Protein AF-A0A0E3NVB1-F1 (afdb_monomer_lite)

Secondary structure (DSSP, 8-state):
--S--SEEEEEEEEEEEE-S-SSSSEEEEEEEEETTSTT-EEEEEEEEETTSEEETTTEE--TT--EEEEEEEETTTTEEEEEETTEEEEEEEEPPSS----EEEEEE-STTT-EEEEEEEEEEE-----PEEPEEEEE-SEEETT---SEEEEEEE--TTB-GGG--GGG-EETTTEE----TTSHHHH-HHHHEE-SSSSSPPEEEEEEEHHHHHHHPPPEEEEEEEEEEEEEEE-SS-EEEEEEEEEEEEEEE-----------------------

Sequence (279 aa):
MPETPDQVIFEVDVNVVKPGSSTGWVNSYVSLVDPNVGWGRAYGLVGFGANMLVGPGEVPYNLNQWYHVKVKIDIVDRIYDVWLDGELIGENLPLPADGTYKCVRLSGDNCGHTRVLFDNVLVTEVEDIIPVEAEINFDPDTLNLGSGGKWVTVYIELPDGYDVSGIDASGVFLNGVVPAVSDPQYEFVTNKSEYLKDTDGDGILERMLKFDREEVEAILGAGDEVIITFEGKVGYENEIDSGMAVFEGMDTITVIESSNVRENNGKKGNLWSNTSISG

Foldseek 3Di:
DPDDFQKKKKKKKKAFQDAFDLDDFAQWKKFFWDPVPDNTFGFQIWGCGSVQAIPPLRHHDDHRDIKMWMKMGGPPLQFMWIDINNHTRDGRHGHPPDDDGDDIDTDRDDDGDTDMDMDPTDMDRPPPLPAFEWDKDKPPLEAELQDPDFKIKMWTFTDPQFDQVQWQQQFKDKQNFWGWDCDPVDCLNPPCVNQWDPPVPPPTTIGMTITGSVRVSVPDDADAWDKIKMKTKTWGDDPPDTDIGIHMYIDTGGYHYNPPDDPCPDDDDDDDDDDDDDD

Structure (mmCIF, N/CA/C/O backbone):
data_AF-A0A0E3NVB1-F1
#
_entry.id   AF-A0A0E3NVB1-F1
#
loop_
_atom_site.group_PDB
_atom_site.id
_atom_site.type_symbol
_atom_site.label_atom_id
_atom_site.label_alt_id
_atom_site.label_comp_id
_atom_site.label_asym_id
_atom_site.label_entity_id
_atom_site.label_seq_id
_atom_site.pdbx_PDB_ins_code
_atom_site.Cartn_x
_atom_site.Cartn_y
_atom_site.Cartn_z
_atom_site.occupancy
_atom_site.B_iso_or_equiv
_atom_site.auth_seq_id
_atom_site.auth_comp_id
_atom_site.auth_asym_id
_atom_site.auth_atom_id
_atom_site.pdbx_PDB_model_num
ATOM 1 N N . MET A 1 1 ? 21.909 -8.370 2.249 1.00 47.44 1 MET A N 1
ATOM 2 C CA . MET A 1 1 ? 20.594 -9.026 2.356 1.00 47.44 1 MET A CA 1
ATOM 3 C C . MET A 1 1 ? 20.685 -10.300 1.523 1.00 47.44 1 MET A C 1
ATOM 5 O O . MET A 1 1 ? 21.080 -10.170 0.368 1.00 47.44 1 MET A O 1
ATOM 9 N N . PRO A 1 2 ? 20.533 -11.511 2.084 1.00 54.16 2 PRO A N 1
ATOM 10 C CA . PRO A 1 2 ? 20.760 -12.743 1.324 1.00 54.16 2 PRO A CA 1
ATOM 11 C C . PRO A 1 2 ? 19.565 -13.188 0.462 1.00 54.16 2 PRO A C 1
ATOM 13 O O . PRO A 1 2 ? 19.767 -14.048 -0.393 1.00 54.16 2 PRO A O 1
ATOM 16 N N . GLU A 1 3 ? 18.374 -12.607 0.631 1.00 77.50 3 GLU A N 1
ATOM 17 C CA . GLU A 1 3 ? 17.159 -13.003 -0.097 1.00 77.50 3 GLU A CA 1
ATOM 18 C C . GLU A 1 3 ? 16.601 -11.839 -0.932 1.00 77.50 3 GLU A C 1
ATOM 20 O O . GLU A 1 3 ? 16.799 -10.669 -0.600 1.00 77.50 3 GLU A O 1
ATOM 25 N N . THR A 1 4 ? 16.008 -12.168 -2.084 1.00 84.75 4 THR A N 1
ATOM 26 C CA . THR A 1 4 ? 15.316 -11.203 -2.949 1.00 84.75 4 THR A CA 1
ATOM 27 C C . THR A 1 4 ? 13.993 -10.827 -2.277 1.00 84.75 4 THR A C 1
ATOM 29 O O . THR A 1 4 ? 13.273 -11.763 -1.944 1.00 84.75 4 THR A O 1
ATOM 32 N N . PRO A 1 5 ? 13.649 -9.534 -2.120 1.00 88.38 5 PRO A N 1
ATOM 33 C CA . PRO A 1 5 ? 12.378 -9.146 -1.515 1.00 88.38 5 PRO A CA 1
ATOM 34 C C . PRO A 1 5 ? 11.161 -9.693 -2.265 1.00 88.38 5 PRO A C 1
ATOM 36 O O . PRO A 1 5 ? 11.177 -9.757 -3.505 1.00 88.38 5 PRO A O 1
ATOM 39 N N . ASP A 1 6 ? 10.115 -10.030 -1.509 1.00 89.81 6 ASP A N 1
ATOM 40 C CA . ASP A 1 6 ? 8.863 -10.591 -2.027 1.00 89.81 6 ASP A CA 1
ATOM 41 C C . ASP A 1 6 ? 8.138 -9.595 -2.937 1.00 89.81 6 ASP A C 1
ATOM 43 O O . ASP A 1 6 ? 7.741 -9.929 -4.060 1.00 89.81 6 ASP A O 1
ATOM 47 N N . GLN A 1 7 ? 8.070 -8.337 -2.502 1.00 91.12 7 GLN A N 1
ATOM 48 C CA . GLN A 1 7 ? 7.530 -7.237 -3.283 1.00 91.12 7 GLN A CA 1
ATOM 49 C C . GLN A 1 7 ? 8.515 -6.066 -3.368 1.00 91.12 7 GLN A C 1
ATOM 51 O O . GLN A 1 7 ? 9.196 -5.706 -2.409 1.00 91.12 7 GLN A O 1
ATOM 56 N N . VAL A 1 8 ? 8.582 -5.432 -4.539 1.00 94.12 8 VAL A N 1
ATOM 57 C CA . VAL A 1 8 ? 9.376 -4.212 -4.755 1.00 94.12 8 VAL A CA 1
ATOM 58 C C . VAL A 1 8 ? 8.639 -3.212 -5.623 1.00 94.12 8 VAL A C 1
ATOM 60 O O . VAL A 1 8 ? 7.897 -3.577 -6.537 1.00 94.12 8 VAL A O 1
ATOM 63 N N . ILE A 1 9 ? 8.912 -1.936 -5.380 1.00 95.25 9 ILE A N 1
ATOM 64 C CA . ILE A 1 9 ? 8.596 -0.845 -6.291 1.00 95.25 9 ILE A CA 1
ATOM 65 C C . ILE A 1 9 ? 9.888 -0.434 -6.998 1.00 95.25 9 ILE A C 1
ATOM 67 O O . ILE A 1 9 ? 10.903 -0.143 -6.370 1.00 95.25 9 ILE A O 1
ATOM 71 N N . PHE A 1 10 ? 9.848 -0.423 -8.326 1.00 97.56 10 PHE A N 1
ATOM 72 C CA . PHE A 1 10 ? 10.906 0.097 -9.179 1.00 97.56 10 PHE A CA 1
ATOM 73 C C . PHE A 1 10 ? 10.404 1.343 -9.910 1.00 97.56 10 PHE A C 1
ATOM 75 O O . PHE A 1 10 ? 9.453 1.272 -10.688 1.00 97.56 10 PHE A O 1
ATOM 82 N N . GLU A 1 11 ? 11.066 2.470 -9.674 1.00 97.94 11 GLU A N 1
ATOM 83 C CA . GLU A 1 11 ? 10.758 3.771 -10.261 1.00 97.94 11 GLU A CA 1
ATOM 84 C C . GLU A 1 11 ? 11.947 4.302 -11.068 1.00 97.94 11 GLU A C 1
ATOM 86 O O . GLU A 1 11 ? 13.112 4.119 -10.700 1.00 97.94 11 GLU A O 1
ATOM 91 N N . VAL A 1 12 ? 11.663 4.934 -12.208 1.00 98.56 12 VAL A N 1
ATOM 92 C CA . VAL A 1 12 ? 12.676 5.549 -13.073 1.00 98.56 12 VAL A CA 1
ATOM 93 C C . VAL A 1 12 ? 12.054 6.574 -14.013 1.00 98.56 12 VAL A C 1
ATOM 95 O O . VAL A 1 12 ? 11.030 6.315 -14.647 1.00 98.56 12 VAL A O 1
ATOM 98 N N . ASP A 1 13 ? 12.732 7.704 -14.189 1.00 98.62 13 ASP A N 1
ATOM 99 C CA . ASP A 1 13 ? 12.408 8.651 -15.247 1.00 98.62 13 ASP A CA 1
ATOM 100 C C . ASP A 1 13 ? 13.109 8.250 -16.546 1.00 98.62 13 ASP A C 1
ATOM 102 O O . ASP A 1 13 ? 14.316 7.997 -16.574 1.00 98.62 13 ASP A O 1
ATOM 106 N N . VAL A 1 14 ? 12.361 8.218 -17.649 1.00 98.50 14 VAL A N 1
ATOM 107 C CA . VAL A 1 14 ? 12.853 7.820 -18.973 1.00 98.50 14 VAL A CA 1
ATOM 108 C C . VAL A 1 14 ? 12.582 8.921 -19.990 1.00 98.50 14 VAL A C 1
ATOM 110 O O . VAL A 1 14 ? 11.465 9.420 -20.112 1.00 98.50 14 VAL A O 1
ATOM 113 N N . ASN A 1 15 ? 13.597 9.275 -20.781 1.00 98.00 15 ASN A N 1
ATOM 114 C CA . ASN A 1 15 ? 13.448 10.185 -21.913 1.00 98.00 15 ASN A CA 1
ATOM 115 C C . ASN A 1 15 ? 14.130 9.624 -23.161 1.00 98.00 15 ASN A C 1
ATOM 117 O O . ASN A 1 15 ? 15.359 9.606 -23.289 1.00 98.00 15 ASN A O 1
ATOM 121 N N . VAL A 1 16 ? 13.312 9.195 -24.123 1.00 95.62 16 VAL A N 1
ATOM 122 C CA . VAL A 1 16 ? 13.782 8.783 -25.447 1.00 95.62 16 VAL A CA 1
ATOM 123 C C . VAL A 1 16 ? 14.011 10.030 -26.301 1.00 95.62 16 VAL A C 1
ATOM 125 O O . VAL A 1 16 ? 13.114 10.541 -26.968 1.00 95.62 16 VAL A O 1
ATOM 128 N N . VAL A 1 17 ? 15.250 10.515 -26.316 1.00 94.94 17 VAL A N 1
ATOM 129 C CA . VAL A 1 17 ? 15.642 11.729 -27.051 1.00 94.94 17 VAL A CA 1
ATOM 130 C C . VAL A 1 17 ? 15.697 11.484 -28.556 1.00 94.94 17 VAL A C 1
ATOM 132 O O . VAL A 1 17 ? 15.358 12.356 -29.358 1.00 94.94 17 VAL A O 1
ATOM 135 N N . LYS A 1 18 ? 16.195 10.316 -28.972 1.00 90.19 18 LYS A N 1
ATOM 136 C CA . LYS A 1 18 ? 16.341 9.974 -30.391 1.00 90.19 18 LYS A CA 1
ATOM 137 C C . LYS A 1 18 ? 16.129 8.475 -30.605 1.00 90.19 18 LYS A C 1
ATOM 139 O O . LYS A 1 18 ? 16.893 7.708 -30.021 1.00 90.19 18 LYS A O 1
ATOM 144 N N . PRO A 1 19 ? 15.202 8.056 -31.484 1.00 87.75 19 PRO A N 1
ATOM 145 C CA . PRO A 1 19 ? 15.051 6.656 -31.853 1.00 87.75 19 PRO A CA 1
ATOM 146 C C . PRO A 1 19 ? 16.219 6.204 -32.741 1.00 87.75 19 PRO A C 1
ATOM 148 O O . PRO A 1 19 ? 16.760 6.986 -33.532 1.00 87.75 19 PRO A O 1
ATOM 151 N N . GLY A 1 20 ? 16.622 4.941 -32.612 1.00 76.12 20 GLY A N 1
ATOM 152 C CA . GLY A 1 20 ? 17.710 4.360 -33.404 1.00 76.12 20 GLY A CA 1
ATOM 153 C C . GLY A 1 20 ? 17.297 3.958 -34.820 1.00 76.12 20 GLY A C 1
ATOM 154 O O . GLY A 1 20 ? 18.096 4.099 -35.744 1.00 76.12 20 GLY A O 1
ATOM 155 N N . SER A 1 21 ? 16.059 3.483 -34.993 1.00 73.31 21 SER A N 1
ATOM 156 C CA . SER A 1 21 ? 15.470 3.042 -36.264 1.00 73.31 21 SER A CA 1
ATOM 157 C C . SER A 1 21 ? 13.937 3.086 -36.192 1.00 73.31 21 SER A C 1
ATOM 159 O O . SER A 1 21 ? 13.371 2.976 -35.108 1.00 73.31 21 SER A O 1
ATOM 161 N N . SER A 1 22 ? 13.262 3.207 -37.342 1.00 67.38 22 SER A N 1
ATOM 162 C CA . SER A 1 22 ? 11.799 3.071 -37.464 1.00 67.38 22 SER A CA 1
ATOM 163 C C . SER A 1 22 ? 11.329 1.611 -37.536 1.00 67.38 22 SER A C 1
ATOM 165 O O . SER A 1 22 ? 10.139 1.348 -37.674 1.00 67.38 22 SER A O 1
ATOM 167 N N . THR A 1 23 ? 12.260 0.656 -37.514 1.00 65.94 23 THR A N 1
ATOM 168 C CA . THR A 1 23 ? 11.989 -0.784 -37.511 1.00 65.94 23 THR A CA 1
ATOM 169 C C . THR A 1 23 ? 12.658 -1.402 -36.289 1.00 65.94 23 THR A C 1
ATOM 171 O O . THR A 1 23 ? 13.859 -1.207 -36.108 1.00 65.94 23 THR A O 1
ATOM 174 N N . GLY A 1 24 ? 11.928 -2.144 -35.460 1.00 68.62 24 GLY A N 1
ATOM 175 C CA . GLY A 1 24 ? 12.481 -2.835 -34.291 1.00 68.62 24 GLY A CA 1
ATOM 176 C C . GLY A 1 24 ? 11.458 -2.996 -33.173 1.00 68.62 24 GLY A C 1
ATOM 177 O O . GLY A 1 24 ? 10.294 -2.653 -33.352 1.00 68.62 24 GLY A O 1
ATOM 178 N N . TRP A 1 25 ? 11.897 -3.551 -32.043 1.00 79.31 25 TRP A N 1
ATOM 179 C CA . TRP A 1 25 ? 11.015 -3.873 -30.921 1.00 79.31 25 TRP A CA 1
ATOM 180 C C . TRP A 1 25 ? 10.789 -2.657 -30.014 1.00 79.31 25 TRP A C 1
ATOM 182 O O . TRP A 1 25 ? 9.680 -2.134 -29.946 1.00 79.31 25 TRP A O 1
ATOM 192 N N . VAL A 1 26 ? 11.851 -2.128 -29.405 1.00 85.12 26 VAL A N 1
ATOM 193 C CA . VAL A 1 26 ? 11.780 -0.975 -28.497 1.00 85.12 26 VAL A CA 1
ATOM 194 C C . VAL A 1 26 ? 12.925 0.003 -28.753 1.00 85.12 26 VAL A C 1
ATOM 196 O O . VAL A 1 26 ? 14.015 -0.396 -29.148 1.00 85.12 26 VAL A O 1
ATOM 199 N N . ASN A 1 27 ? 12.674 1.295 -28.552 1.00 89.94 27 ASN A N 1
ATOM 200 C CA . ASN A 1 27 ? 13.707 2.326 -28.456 1.00 89.94 27 ASN A CA 1
ATOM 201 C C . ASN A 1 27 ? 14.383 2.291 -27.076 1.00 89.94 27 ASN A C 1
ATOM 203 O O . ASN A 1 27 ? 15.578 2.543 -26.947 1.00 89.94 27 ASN A O 1
ATOM 207 N N . SER A 1 28 ? 13.630 1.971 -26.027 1.00 93.38 28 SER A N 1
ATOM 208 C CA . SER A 1 28 ? 14.166 1.803 -24.681 1.00 93.38 28 SER A CA 1
ATOM 209 C C . SER A 1 28 ? 13.331 0.815 -23.890 1.00 93.38 28 SER A C 1
ATOM 211 O O . SER A 1 28 ? 12.152 0.642 -24.179 1.00 93.38 28 SER A O 1
ATOM 213 N N . TYR A 1 29 ? 13.925 0.192 -22.882 1.00 94.25 29 TYR A N 1
ATOM 214 C CA . TYR A 1 29 ? 13.172 -0.504 -21.856 1.00 94.25 29 TYR A CA 1
ATOM 215 C C . TYR A 1 29 ? 13.907 -0.483 -20.525 1.00 94.25 29 TYR A C 1
ATOM 217 O O . TYR A 1 29 ? 15.139 -0.373 -20.460 1.00 94.25 29 TYR A O 1
ATOM 225 N N . VAL A 1 30 ? 13.108 -0.617 -19.476 1.00 97.88 30 VAL A N 1
ATOM 226 C CA . VAL A 1 30 ? 13.541 -0.721 -18.089 1.00 97.88 30 VAL A CA 1
ATOM 227 C C . VAL A 1 30 ? 1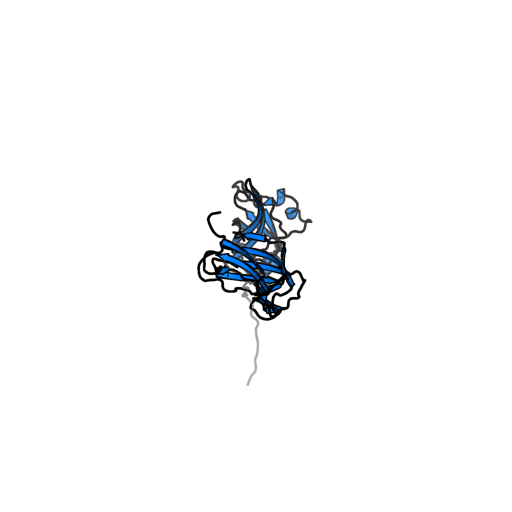2.913 -1.964 -17.473 1.00 97.88 30 VAL A C 1
ATOM 229 O O . VAL A 1 30 ? 11.804 -2.353 -17.841 1.00 97.88 30 VAL A O 1
ATOM 232 N N . SER A 1 31 ? 13.646 -2.640 -16.594 1.00 97.62 31 SER A N 1
ATOM 233 C CA . SER A 1 31 ? 13.149 -3.824 -15.886 1.00 97.62 31 SER A CA 1
ATOM 234 C C . SER A 1 31 ? 14.057 -4.177 -14.715 1.00 97.62 31 SER A C 1
ATOM 236 O O . SER A 1 31 ? 15.251 -3.864 -14.743 1.00 97.62 31 SER A O 1
ATOM 238 N N . LEU A 1 32 ? 13.558 -4.977 -13.776 1.00 97.69 32 LEU A N 1
ATOM 239 C CA . LEU A 1 32 ? 14.441 -5.820 -12.971 1.00 97.69 32 LEU A CA 1
ATOM 240 C C . LEU A 1 32 ? 14.827 -7.063 -13.782 1.00 97.69 32 LEU A C 1
ATOM 242 O O . LEU A 1 32 ? 14.072 -7.518 -14.642 1.00 97.69 32 LEU A O 1
ATOM 246 N N . VAL A 1 33 ? 16.036 -7.590 -13.594 1.00 96.94 33 VAL A N 1
ATOM 247 C CA . VAL A 1 33 ? 16.562 -8.663 -14.450 1.00 96.94 33 VAL A CA 1
ATOM 248 C C . VAL A 1 33 ? 17.388 -9.679 -13.668 1.00 96.94 33 VAL A C 1
ATOM 250 O O . VAL A 1 33 ? 18.130 -9.321 -12.753 1.00 96.94 33 VAL A O 1
ATOM 253 N N . ASP A 1 34 ? 17.296 -10.954 -14.054 1.00 96.81 34 ASP A N 1
ATOM 254 C CA . ASP A 1 34 ? 18.344 -11.942 -13.783 1.00 96.81 34 ASP A CA 1
ATOM 255 C C . ASP A 1 34 ? 19.315 -11.988 -14.974 1.00 96.81 34 ASP A C 1
ATOM 257 O O . ASP A 1 34 ? 18.972 -12.560 -16.017 1.00 96.81 34 ASP A O 1
ATOM 261 N N . PRO A 1 35 ? 20.526 -11.413 -14.858 1.00 95.25 35 PRO A N 1
ATOM 262 C CA . PRO A 1 35 ? 21.492 -11.396 -15.950 1.00 95.25 35 PRO A CA 1
ATOM 263 C C . PRO A 1 35 ? 22.104 -12.778 -16.224 1.00 95.25 35 PRO A C 1
ATOM 265 O O . PRO A 1 35 ? 22.730 -12.963 -17.264 1.00 95.25 35 PRO A O 1
ATOM 268 N N . ASN A 1 36 ? 21.924 -13.756 -15.329 1.00 95.19 36 ASN A N 1
ATOM 269 C CA . ASN A 1 36 ? 22.517 -15.087 -15.465 1.00 95.19 36 ASN A CA 1
ATOM 270 C C . ASN A 1 36 ? 21.663 -16.037 -16.323 1.00 95.19 36 ASN A C 1
ATOM 272 O O . ASN A 1 36 ? 22.087 -17.161 -16.590 1.00 95.19 36 ASN A O 1
ATOM 276 N N . VAL A 1 37 ? 20.467 -15.614 -16.749 1.00 94.56 37 VAL A N 1
ATOM 277 C CA . VAL A 1 37 ? 19.547 -16.428 -17.553 1.00 94.56 37 VAL A CA 1
ATOM 278 C C . VAL A 1 37 ? 19.409 -15.837 -18.957 1.00 94.56 37 VAL A C 1
ATOM 280 O O . VAL A 1 37 ? 18.765 -14.807 -19.159 1.00 94.56 37 VAL A O 1
ATOM 283 N N . GLY A 1 38 ? 19.986 -16.515 -19.954 1.00 90.50 38 GLY A N 1
ATOM 284 C CA . GLY A 1 38 ? 19.903 -16.109 -21.362 1.00 90.50 38 GLY A CA 1
ATOM 285 C C . GLY A 1 38 ? 20.473 -14.707 -21.614 1.00 90.50 38 GLY A C 1
ATOM 286 O O . GLY A 1 38 ? 21.584 -14.404 -21.197 1.00 90.50 38 GLY A O 1
ATOM 287 N N . TRP A 1 39 ? 19.706 -13.850 -22.293 1.00 86.50 39 TRP A N 1
ATOM 288 C CA . TRP A 1 39 ? 20.048 -12.439 -22.561 1.00 86.50 39 TRP A CA 1
ATOM 289 C C . TRP A 1 39 ? 19.608 -11.477 -21.436 1.00 86.50 39 TRP A C 1
ATOM 291 O O . TRP A 1 39 ? 19.447 -10.270 -21.651 1.00 86.50 39 TRP A O 1
ATOM 301 N N . GLY A 1 40 ? 19.388 -12.026 -20.241 1.00 91.38 40 GLY A N 1
ATOM 302 C CA . GLY A 1 40 ? 18.765 -11.357 -19.109 1.00 91.38 40 GLY A CA 1
ATOM 303 C C . GLY A 1 40 ? 17.264 -11.636 -19.069 1.00 91.38 40 GLY A C 1
ATOM 304 O O . GLY A 1 40 ? 16.515 -11.096 -19.885 1.00 91.38 40 GLY A O 1
ATOM 305 N N . ARG A 1 41 ? 16.818 -12.466 -18.119 1.00 96.00 41 ARG A N 1
ATOM 306 C CA . ARG A 1 41 ? 15.389 -12.719 -17.883 1.00 96.00 41 ARG A CA 1
ATOM 307 C C . ARG A 1 41 ? 14.794 -11.525 -17.142 1.00 96.00 41 ARG A C 1
ATOM 309 O O . ARG A 1 41 ? 15.216 -11.242 -16.026 1.00 96.00 41 ARG A O 1
ATOM 316 N N . ALA A 1 42 ? 13.851 -10.833 -17.773 1.00 96.12 42 ALA A N 1
ATOM 317 C CA . ALA A 1 42 ? 13.230 -9.632 -17.226 1.00 96.12 42 ALA A CA 1
ATOM 318 C C . ALA A 1 42 ? 12.041 -9.951 -16.306 1.00 96.12 42 ALA A C 1
ATOM 320 O O . ALA A 1 42 ? 11.301 -10.905 -16.545 1.00 96.12 42 ALA A O 1
ATOM 321 N N . TYR A 1 43 ? 11.856 -9.097 -15.305 1.00 97.56 43 TYR A N 1
ATOM 322 C CA . TYR A 1 43 ? 10.722 -9.041 -14.392 1.00 97.56 43 TYR A CA 1
ATOM 323 C C . TYR A 1 43 ? 10.214 -7.596 -14.399 1.00 97.56 43 TYR A C 1
ATOM 325 O O . TYR A 1 43 ? 11.007 -6.665 -14.232 1.00 97.56 43 TYR A O 1
ATOM 333 N N . GLY A 1 44 ? 8.922 -7.406 -14.670 1.00 97.12 44 GLY A N 1
ATOM 334 C CA . GLY A 1 44 ? 8.313 -6.077 -14.740 1.00 97.12 44 GLY A CA 1
ATOM 335 C C . GLY A 1 44 ? 8.858 -5.193 -15.868 1.00 97.12 44 GLY A C 1
ATOM 336 O O . GLY A 1 44 ? 9.249 -4.054 -15.629 1.00 97.12 44 GLY A O 1
ATOM 337 N N . LEU A 1 45 ? 8.965 -5.725 -17.092 1.00 96.62 45 LEU A N 1
ATOM 338 C CA . LEU A 1 45 ? 9.495 -4.962 -18.226 1.00 96.62 45 LEU A CA 1
ATOM 339 C C . LEU A 1 45 ? 8.515 -3.873 -18.672 1.00 96.62 45 LEU A C 1
ATOM 341 O O . LEU A 1 45 ? 7.360 -4.162 -18.984 1.00 96.62 45 LEU A O 1
ATOM 345 N N . VAL A 1 46 ? 9.030 -2.652 -18.806 1.00 98.19 46 VAL A N 1
ATOM 346 C CA . VAL A 1 46 ? 8.340 -1.518 -19.435 1.00 98.19 46 VAL A CA 1
ATOM 347 C C . VAL A 1 46 ? 9.143 -1.077 -20.647 1.00 98.19 46 VAL A C 1
ATOM 349 O O . VAL A 1 46 ? 10.339 -0.801 -20.543 1.00 98.19 46 VAL A O 1
ATOM 352 N N . GLY A 1 47 ? 8.498 -1.050 -21.813 1.00 95.94 47 GLY A N 1
ATOM 353 C CA . GLY A 1 47 ? 9.156 -0.809 -23.094 1.00 95.94 47 GLY A CA 1
ATOM 354 C C . GLY A 1 47 ? 8.608 0.420 -23.802 1.00 95.94 47 GLY A C 1
ATOM 355 O O . GLY A 1 47 ? 7.426 0.475 -24.109 1.00 95.94 47 GLY A O 1
ATOM 356 N N . PHE A 1 48 ? 9.480 1.363 -24.146 1.00 95.56 48 PHE A N 1
ATOM 357 C CA . PHE A 1 48 ? 9.192 2.463 -25.065 1.00 95.56 48 PHE A CA 1
ATOM 358 C C . PHE A 1 48 ? 9.397 1.956 -26.491 1.00 95.56 48 PHE A C 1
ATOM 360 O O . PHE A 1 48 ? 10.520 1.928 -27.003 1.00 95.56 48 PHE A O 1
ATOM 367 N N . GLY A 1 49 ? 8.316 1.490 -27.108 1.00 92.56 49 GLY A N 1
ATOM 368 C CA . GLY A 1 49 ? 8.287 0.800 -28.390 1.00 92.56 49 GLY A CA 1
ATOM 369 C C . GLY A 1 49 ? 8.773 1.636 -29.573 1.00 92.56 49 GLY A C 1
ATOM 370 O O . GLY A 1 49 ? 8.636 2.859 -29.615 1.00 92.56 49 GLY A O 1
ATOM 371 N N . ALA A 1 50 ? 9.311 0.969 -30.599 1.00 90.19 50 ALA A N 1
ATOM 372 C CA . ALA A 1 50 ? 9.644 1.631 -31.868 1.00 90.19 50 ALA A CA 1
ATOM 373 C C . ALA A 1 50 ? 8.397 2.166 -32.606 1.00 90.19 50 ALA A C 1
ATOM 375 O O . ALA A 1 50 ? 8.502 3.050 -33.455 1.00 90.19 50 ALA A O 1
ATOM 376 N N . ASN A 1 51 ? 7.222 1.644 -32.251 1.00 90.75 51 ASN A N 1
ATOM 377 C CA . ASN A 1 51 ? 5.897 2.086 -32.683 1.00 90.75 51 ASN A CA 1
ATOM 378 C C . ASN A 1 51 ? 5.404 3.364 -31.975 1.00 90.75 51 ASN A C 1
ATOM 380 O O . ASN A 1 51 ? 4.280 3.780 -32.238 1.00 90.75 51 ASN A O 1
ATOM 384 N N . MET A 1 52 ? 6.223 3.987 -31.118 1.00 93.19 52 MET A N 1
ATOM 385 C CA . MET A 1 52 ? 5.863 5.159 -30.309 1.00 93.19 52 MET A CA 1
ATOM 386 C C . MET A 1 52 ? 4.794 4.885 -29.240 1.00 93.19 52 MET A C 1
ATOM 388 O O . MET A 1 52 ? 4.111 5.811 -28.805 1.00 93.19 52 MET A O 1
ATOM 392 N N . LEU A 1 53 ? 4.669 3.631 -28.798 1.00 95.25 53 LEU A N 1
ATOM 393 C CA . LEU A 1 53 ? 3.788 3.221 -27.706 1.00 95.25 53 LEU A CA 1
ATOM 394 C C . LEU A 1 53 ? 4.612 2.671 -26.535 1.00 95.25 53 LEU A C 1
ATOM 396 O O . LEU A 1 53 ? 5.628 2.007 -26.740 1.00 95.25 53 LEU A O 1
ATOM 400 N N . VAL A 1 54 ? 4.188 2.955 -25.309 1.00 97.44 54 VAL A N 1
ATOM 401 C CA . VAL A 1 54 ? 4.747 2.392 -24.080 1.00 97.44 54 VAL A CA 1
ATOM 402 C C . VAL A 1 54 ? 3.967 1.131 -23.741 1.00 97.44 54 VAL A C 1
ATOM 404 O O . VAL A 1 54 ? 2.790 1.193 -23.392 1.00 97.44 54 VAL A O 1
ATOM 407 N N . GLY A 1 55 ? 4.622 -0.019 -23.863 1.00 95.00 55 GLY A N 1
ATOM 408 C CA . GLY A 1 55 ? 4.106 -1.297 -23.387 1.00 95.00 55 GLY A CA 1
ATOM 409 C C . GLY A 1 55 ? 4.368 -1.455 -21.887 1.00 95.00 55 GLY A C 1
ATOM 410 O O . GLY A 1 55 ? 5.399 -0.971 -21.405 1.00 95.00 55 GLY A O 1
ATOM 411 N N . PRO A 1 56 ? 3.486 -2.141 -21.142 1.00 93.56 56 PRO A N 1
ATOM 412 C CA . PRO A 1 56 ? 2.421 -3.036 -21.623 1.00 93.56 56 PRO A CA 1
ATOM 413 C C . PRO A 1 56 ? 1.076 -2.368 -21.978 1.00 93.56 56 PRO A C 1
ATOM 415 O O . PRO A 1 56 ? 0.253 -3.010 -22.619 1.00 93.56 56 PRO A O 1
ATOM 418 N N . GLY A 1 57 ? 0.849 -1.101 -21.617 1.00 91.94 57 GLY A N 1
ATOM 419 C CA . GLY A 1 57 ? -0.446 -0.427 -21.821 1.00 91.94 57 GLY A CA 1
ATOM 420 C C . GLY A 1 57 ? -0.710 0.134 -23.220 1.00 91.94 57 GLY A C 1
ATOM 421 O O . GLY A 1 57 ? -1.781 0.683 -23.464 1.00 91.94 57 GLY A O 1
ATOM 422 N N . GLU A 1 58 ? 0.262 0.033 -24.130 1.00 96.12 58 GLU A N 1
ATOM 423 C CA . GLU A 1 58 ? 0.218 0.612 -25.480 1.00 96.12 58 GLU A CA 1
ATOM 424 C C . GLU A 1 58 ? -0.108 2.123 -25.472 1.00 96.12 58 GLU A C 1
ATOM 426 O O . GLU A 1 58 ? -0.839 2.638 -26.321 1.00 96.12 58 GLU A O 1
ATOM 431 N N . VAL A 1 59 ? 0.449 2.855 -24.499 1.00 97.75 59 VAL A N 1
ATOM 432 C CA . VAL A 1 59 ? 0.201 4.295 -24.315 1.00 97.75 59 VAL A CA 1
ATOM 433 C C . VAL A 1 59 ? 1.101 5.118 -25.241 1.00 97.75 59 VAL A C 1
ATOM 435 O O . VAL A 1 59 ? 2.318 4.944 -25.201 1.00 97.75 59 VAL A O 1
ATOM 438 N N . PRO A 1 60 ? 0.571 6.036 -26.071 1.00 97.75 60 PRO A N 1
ATOM 439 C CA . PRO A 1 60 ? 1.404 6.865 -26.936 1.00 97.75 60 PRO A CA 1
ATOM 440 C C . PRO A 1 60 ? 2.409 7.716 -26.160 1.00 97.75 60 PRO A C 1
ATOM 442 O O . PRO A 1 60 ? 2.056 8.341 -25.161 1.00 97.75 60 PRO A O 1
ATOM 445 N N . TYR A 1 61 ? 3.639 7.813 -26.667 1.00 96.69 61 TYR A N 1
ATOM 446 C CA . TYR A 1 61 ? 4.659 8.694 -26.101 1.00 96.69 61 TYR A CA 1
ATOM 447 C C . TYR A 1 61 ? 5.337 9.571 -27.157 1.00 96.69 61 TYR A C 1
ATOM 449 O O . TYR A 1 61 ? 5.355 9.265 -28.351 1.00 96.69 61 TYR A O 1
ATOM 457 N N . ASN A 1 62 ? 5.927 10.676 -26.707 1.00 97.38 62 ASN A N 1
ATOM 458 C CA . ASN A 1 62 ? 6.653 11.625 -27.536 1.00 97.38 62 ASN A CA 1
ATOM 459 C C . ASN A 1 62 ? 8.160 11.515 -27.301 1.00 97.38 62 ASN A C 1
ATOM 461 O O . ASN A 1 62 ? 8.634 11.258 -26.196 1.00 97.38 62 ASN A O 1
ATOM 465 N N . LEU A 1 63 ? 8.935 11.768 -28.353 1.00 95.19 63 LEU A N 1
ATOM 466 C CA . LEU A 1 63 ? 10.382 11.911 -28.222 1.00 95.19 63 LEU A CA 1
ATOM 467 C C . LEU A 1 63 ? 10.729 13.183 -27.447 1.00 95.19 63 LEU A C 1
ATOM 469 O O . LEU A 1 63 ? 10.036 14.193 -27.564 1.00 95.19 63 LEU A O 1
ATOM 473 N N . ASN A 1 64 ? 11.862 13.156 -26.746 1.00 96.19 64 ASN A N 1
ATOM 474 C CA . ASN A 1 64 ? 12.371 14.295 -25.981 1.00 96.19 64 ASN A CA 1
ATOM 475 C C . ASN A 1 64 ? 11.390 14.793 -24.895 1.00 96.19 64 ASN A C 1
ATOM 477 O O . ASN A 1 64 ? 11.377 15.978 -24.559 1.00 96.19 64 ASN A O 1
ATOM 481 N N . GLN A 1 65 ? 10.582 13.882 -24.354 1.00 98.06 65 GLN A N 1
ATOM 482 C CA . GLN A 1 65 ? 9.702 14.086 -23.208 1.00 98.06 65 GLN A CA 1
ATOM 483 C C . GLN A 1 65 ? 10.128 13.120 -22.097 1.00 98.06 65 GLN A C 1
ATOM 485 O O . GLN A 1 65 ? 10.492 11.976 -22.376 1.00 98.06 65 GLN A O 1
ATOM 490 N N . TRP A 1 66 ? 10.132 13.609 -20.858 1.00 98.56 66 TRP A N 1
ATOM 491 C CA . TRP A 1 66 ? 10.334 12.779 -19.675 1.00 98.56 66 TRP A CA 1
ATOM 492 C C . TRP A 1 66 ? 9.029 12.093 -19.295 1.00 98.56 66 TRP A C 1
ATOM 494 O O . TRP A 1 66 ? 7.978 12.732 -19.325 1.00 98.56 66 TRP A O 1
ATOM 504 N N . TYR A 1 67 ? 9.145 10.821 -18.943 1.00 98.62 67 TYR A N 1
ATOM 505 C CA . TYR A 1 67 ? 8.074 9.990 -18.420 1.00 98.62 67 TYR A CA 1
ATOM 506 C C . TYR A 1 67 ? 8.537 9.351 -17.124 1.00 98.62 67 TYR A C 1
ATOM 508 O O . TYR A 1 67 ? 9.639 8.799 -17.090 1.00 98.62 67 TYR A O 1
ATOM 516 N N . HIS A 1 68 ? 7.694 9.388 -16.103 1.00 98.44 68 HIS A N 1
ATOM 517 C CA . HIS A 1 68 ? 7.923 8.680 -14.856 1.00 98.44 68 HIS A CA 1
ATOM 518 C C . HIS A 1 68 ? 7.319 7.279 -14.950 1.00 98.44 68 HIS A C 1
ATOM 520 O O . HIS A 1 68 ? 6.106 7.124 -15.103 1.00 98.44 68 HIS A O 1
ATOM 526 N N . VAL A 1 69 ? 8.162 6.252 -14.886 1.00 98.69 69 VAL A N 1
ATOM 527 C CA . VAL A 1 69 ? 7.737 4.851 -14.881 1.00 98.69 69 VAL A CA 1
ATOM 528 C C . VAL A 1 69 ? 7.792 4.333 -13.456 1.00 98.69 69 VAL A C 1
ATOM 530 O O . VAL A 1 69 ? 8.841 4.415 -12.823 1.00 98.69 69 VAL A O 1
ATOM 533 N N . LYS A 1 70 ? 6.696 3.727 -13.000 1.00 97.75 70 LYS A N 1
ATOM 534 C CA . LYS A 1 70 ? 6.631 2.979 -11.744 1.00 97.75 70 LYS A CA 1
ATOM 535 C C . LYS A 1 70 ? 6.172 1.556 -12.019 1.00 97.75 70 LYS A C 1
ATOM 537 O O . LYS A 1 70 ? 5.204 1.345 -12.745 1.00 97.75 70 LYS A O 1
ATOM 542 N N . VAL A 1 71 ? 6.846 0.584 -11.416 1.00 98.25 71 VAL A N 1
ATOM 543 C CA . VAL A 1 71 ? 6.525 -0.839 -11.526 1.00 98.25 71 VAL A CA 1
ATOM 544 C C . VAL A 1 71 ? 6.434 -1.434 -10.129 1.00 98.25 71 VAL A C 1
ATOM 546 O O . VAL A 1 71 ? 7.414 -1.377 -9.392 1.00 98.25 71 VAL A O 1
ATOM 549 N N . LYS A 1 72 ? 5.289 -2.018 -9.766 1.00 96.12 72 LYS A N 1
ATOM 550 C CA . LYS A 1 72 ? 5.158 -2.834 -8.549 1.00 96.12 72 LYS A CA 1
ATOM 551 C C . LYS A 1 72 ? 5.299 -4.293 -8.955 1.00 96.12 72 LYS A C 1
ATOM 553 O O . LYS A 1 72 ? 4.540 -4.754 -9.796 1.00 96.12 72 LYS A O 1
ATOM 558 N N . ILE A 1 73 ? 6.278 -4.997 -8.405 1.00 96.94 73 ILE A N 1
ATOM 559 C CA . ILE A 1 73 ? 6.577 -6.396 -8.722 1.00 96.94 73 ILE A CA 1
ATOM 560 C C . ILE A 1 73 ? 6.266 -7.225 -7.485 1.00 96.94 73 ILE A C 1
ATOM 562 O O . ILE A 1 73 ? 6.801 -6.924 -6.424 1.00 96.94 73 ILE A O 1
ATOM 566 N N . ASP A 1 74 ? 5.467 -8.275 -7.655 1.00 94.56 74 ASP A N 1
ATOM 567 C CA . ASP A 1 74 ? 5.227 -9.313 -6.657 1.00 94.56 74 ASP A CA 1
ATOM 568 C C . ASP A 1 74 ? 5.791 -10.646 -7.168 1.00 94.56 74 ASP A C 1
ATOM 570 O O . ASP A 1 74 ? 5.290 -11.246 -8.127 1.00 94.56 74 ASP A O 1
ATOM 574 N N . ILE A 1 75 ? 6.892 -11.098 -6.564 1.00 93.44 75 ILE A N 1
ATOM 575 C CA . ILE A 1 75 ? 7.572 -12.329 -6.980 1.00 93.44 75 ILE A CA 1
ATOM 576 C C . ILE A 1 75 ? 6.895 -13.590 -6.428 1.00 93.44 75 ILE A C 1
ATOM 578 O O . ILE A 1 75 ? 7.128 -14.677 -6.970 1.00 93.44 75 ILE A O 1
ATOM 582 N N . VAL A 1 76 ? 6.072 -13.450 -5.385 1.00 91.12 76 VAL A N 1
ATOM 583 C CA . VAL A 1 76 ? 5.338 -14.537 -4.733 1.00 91.12 76 VAL A CA 1
ATOM 584 C C . VAL A 1 76 ? 4.124 -14.893 -5.583 1.00 91.12 76 VAL A C 1
ATOM 586 O O . VAL A 1 76 ? 4.027 -16.026 -6.062 1.00 91.12 76 VAL A O 1
ATOM 589 N N . ASP A 1 77 ? 3.288 -13.901 -5.884 1.00 93.25 77 ASP A N 1
ATOM 590 C CA . ASP A 1 77 ? 2.087 -14.046 -6.715 1.00 93.25 77 ASP A CA 1
ATOM 591 C C . ASP A 1 77 ? 2.395 -14.061 -8.217 1.00 93.25 77 ASP A C 1
ATOM 593 O O . ASP A 1 77 ? 1.540 -14.391 -9.042 1.00 93.25 77 ASP A O 1
ATOM 597 N N . ARG A 1 78 ? 3.648 -13.772 -8.594 1.00 96.25 78 ARG A N 1
ATOM 598 C CA . ARG A 1 78 ? 4.140 -13.788 -9.983 1.00 96.25 78 ARG A CA 1
ATOM 599 C C . ARG A 1 78 ? 3.400 -12.804 -10.882 1.00 96.25 78 ARG A C 1
ATOM 601 O O . ARG A 1 78 ? 3.164 -13.088 -12.061 1.00 96.25 78 ARG A O 1
ATOM 608 N N . ILE A 1 79 ? 3.127 -11.623 -10.347 1.00 96.94 79 ILE A N 1
ATOM 609 C CA . ILE A 1 79 ? 2.442 -10.541 -11.047 1.00 96.94 79 ILE A CA 1
ATOM 610 C C . ILE A 1 79 ? 3.188 -9.216 -10.918 1.00 96.94 79 ILE A C 1
ATOM 612 O O . ILE A 1 79 ? 4.055 -9.039 -10.063 1.00 96.94 79 ILE A O 1
ATOM 616 N N . TYR A 1 80 ? 2.875 -8.276 -11.801 1.00 98.19 80 TYR A N 1
ATOM 617 C CA . TYR A 1 80 ? 3.333 -6.904 -11.672 1.00 98.19 80 TYR A CA 1
ATOM 618 C C . TYR A 1 80 ? 2.329 -5.907 -12.244 1.00 98.19 80 TYR A C 1
ATOM 620 O O . TYR A 1 80 ? 1.597 -6.207 -13.190 1.00 98.19 80 TYR A O 1
ATOM 628 N N . ASP A 1 81 ? 2.384 -4.696 -11.710 1.00 98.12 81 ASP A N 1
ATOM 629 C CA . ASP A 1 81 ? 1.600 -3.548 -12.147 1.00 98.12 81 ASP A CA 1
ATOM 630 C C . ASP A 1 81 ? 2.530 -2.463 -12.687 1.00 98.12 81 ASP A C 1
ATOM 632 O O . ASP A 1 81 ? 3.688 -2.349 -12.268 1.00 98.12 81 ASP A O 1
ATOM 636 N N . VAL A 1 82 ? 2.033 -1.651 -13.619 1.00 98.50 82 VAL A N 1
ATOM 637 C CA . VAL A 1 82 ? 2.795 -0.568 -14.247 1.00 98.50 82 VAL A CA 1
ATOM 638 C C . VAL A 1 82 ? 1.984 0.714 -14.261 1.00 98.50 82 VAL A C 1
ATOM 640 O O . VAL A 1 82 ? 0.866 0.741 -14.777 1.00 98.50 82 VAL A O 1
ATOM 643 N N . TRP A 1 83 ? 2.606 1.798 -13.806 1.00 98.44 83 TRP A N 1
ATOM 644 C CA . TRP A 1 83 ? 2.111 3.159 -13.961 1.00 98.44 83 TRP A CA 1
ATOM 645 C C . TRP A 1 83 ? 3.049 3.980 -14.845 1.00 98.44 83 TRP A C 1
ATOM 647 O O . TRP A 1 83 ? 4.273 3.821 -14.798 1.00 98.44 83 TRP A O 1
ATOM 657 N N . LEU A 1 84 ? 2.460 4.884 -15.625 1.00 98.00 84 LEU A N 1
ATOM 658 C CA . LEU A 1 84 ? 3.158 5.886 -16.424 1.00 98.00 84 LEU A CA 1
ATOM 659 C C . LEU A 1 84 ? 2.615 7.265 -16.049 1.00 98.00 84 LEU A C 1
ATOM 661 O O . LEU A 1 84 ? 1.418 7.506 -16.171 1.00 98.00 84 LEU A O 1
ATOM 665 N N . ASP A 1 85 ? 3.482 8.153 -15.566 1.00 95.38 85 ASP A N 1
ATOM 666 C CA . ASP A 1 85 ? 3.112 9.488 -15.071 1.00 95.38 85 ASP A CA 1
ATOM 667 C C . ASP A 1 85 ? 1.986 9.459 -14.010 1.00 95.38 85 ASP A C 1
ATOM 669 O O . ASP A 1 85 ? 1.165 10.369 -13.919 1.00 95.38 85 ASP A O 1
ATOM 673 N N . GLY A 1 86 ? 1.952 8.399 -13.193 1.00 87.62 86 GLY A N 1
ATOM 674 C CA . GLY A 1 86 ? 0.960 8.189 -12.130 1.00 87.62 86 GLY A CA 1
ATOM 675 C C . GLY A 1 86 ? -0.329 7.483 -12.567 1.00 87.62 86 GLY A C 1
ATOM 676 O O . GLY A 1 86 ? -1.085 7.037 -11.709 1.00 87.62 86 GLY A O 1
ATOM 677 N N . GLU A 1 87 ? -0.559 7.309 -13.869 1.00 91.62 87 GLU A N 1
ATOM 678 C CA . GLU A 1 87 ? -1.722 6.594 -14.405 1.00 91.62 87 GLU A CA 1
ATOM 679 C C . GLU A 1 87 ? -1.419 5.097 -14.546 1.00 91.62 87 GLU A C 1
ATOM 681 O O . GLU A 1 87 ? -0.368 4.726 -15.068 1.00 91.62 87 GLU A O 1
ATOM 686 N N . LEU A 1 88 ? -2.329 4.225 -14.097 1.00 93.38 88 LEU A N 1
ATOM 687 C CA . LEU A 1 88 ? -2.179 2.768 -14.218 1.00 93.38 88 LEU A CA 1
ATOM 688 C C . LEU A 1 88 ? -2.351 2.349 -15.685 1.00 93.38 88 LEU A C 1
ATOM 690 O O . LEU A 1 88 ? -3.402 2.578 -16.283 1.00 93.38 88 LEU A O 1
ATOM 694 N N . ILE A 1 89 ? -1.332 1.711 -16.262 1.00 97.56 89 ILE A N 1
ATOM 695 C CA . ILE A 1 89 ? -1.323 1.282 -17.671 1.00 97.56 89 ILE A CA 1
ATOM 696 C C . ILE A 1 89 ? -1.292 -0.241 -17.840 1.00 97.56 89 ILE A C 1
ATOM 698 O O . ILE A 1 89 ? -1.429 -0.743 -18.954 1.00 97.56 89 ILE A O 1
ATOM 702 N N . GLY A 1 90 ? -1.103 -0.988 -16.755 1.00 96.56 90 GLY A N 1
ATOM 703 C CA . GLY A 1 90 ? -1.143 -2.444 -16.749 1.00 96.56 90 GLY A CA 1
ATOM 704 C C . GLY A 1 90 ? -1.262 -2.969 -15.327 1.00 96.56 90 GLY A C 1
ATOM 705 O O . GLY A 1 90 ? -0.572 -2.474 -14.443 1.00 96.56 90 GLY A O 1
ATOM 706 N N . GLU A 1 91 ? -2.133 -3.950 -15.127 1.00 97.25 91 GLU A N 1
ATOM 707 C CA . GLU A 1 91 ? -2.490 -4.493 -13.816 1.00 97.25 91 GLU A CA 1
ATOM 708 C C . GLU A 1 91 ? -2.422 -6.024 -13.856 1.00 97.25 91 GLU A C 1
ATOM 710 O O . GLU A 1 91 ? -2.818 -6.630 -14.859 1.00 97.25 91 GLU A O 1
ATOM 715 N N . ASN A 1 92 ? -1.940 -6.645 -12.778 1.00 95.12 92 ASN A N 1
ATOM 716 C CA . ASN A 1 92 ? -1.847 -8.094 -12.589 1.00 95.12 92 ASN A CA 1
ATOM 717 C C . ASN A 1 92 ? -1.171 -8.817 -13.769 1.00 95.12 92 ASN A C 1
ATOM 719 O O . ASN A 1 92 ? -1.582 -9.903 -14.195 1.00 95.12 92 ASN A O 1
ATOM 723 N N . LEU A 1 93 ? -0.144 -8.197 -14.350 1.00 98.00 93 LEU A N 1
ATOM 724 C CA . LEU A 1 93 ? 0.534 -8.729 -15.524 1.00 98.00 93 LEU A CA 1
ATOM 725 C C . LEU A 1 93 ? 1.453 -9.887 -15.136 1.00 98.00 93 LEU A C 1
ATOM 727 O O . LEU A 1 93 ? 2.128 -9.812 -14.115 1.00 98.00 93 LEU A O 1
ATOM 731 N N . PRO A 1 94 ? 1.547 -10.947 -15.950 1.00 98.06 94 PRO A N 1
ATOM 732 C CA . PRO A 1 94 ? 2.283 -12.143 -15.565 1.00 98.06 94 PRO A CA 1
ATOM 733 C C . PRO A 1 94 ? 3.802 -11.923 -15.575 1.00 98.06 94 PRO A C 1
ATOM 735 O O . PRO A 1 94 ? 4.378 -11.454 -16.561 1.00 98.06 94 PRO A O 1
ATOM 738 N N . LEU A 1 95 ? 4.469 -12.362 -14.509 1.00 98.00 95 LEU A N 1
ATOM 739 C CA . LEU A 1 95 ? 5.922 -12.532 -14.444 1.00 98.00 95 LEU A CA 1
ATOM 740 C C . LEU A 1 95 ? 6.348 -13.937 -14.912 1.00 98.00 95 LEU A C 1
ATOM 742 O O . LEU A 1 95 ? 5.520 -14.846 -15.028 1.00 98.00 95 LEU A O 1
ATOM 746 N N . PRO A 1 96 ? 7.654 -14.171 -15.165 1.00 96.62 96 PRO A N 1
ATOM 747 C CA . PRO A 1 96 ? 8.178 -15.525 -15.306 1.00 96.62 96 PRO A CA 1
ATOM 748 C C . PRO A 1 96 ? 7.799 -16.402 -14.106 1.00 96.62 96 PRO A C 1
ATOM 750 O O . PRO A 1 96 ? 7.991 -16.000 -12.958 1.00 96.62 96 PRO A O 1
ATOM 753 N N . ALA A 1 97 ? 7.325 -17.619 -14.386 1.00 95.19 97 ALA A N 1
ATOM 754 C CA . ALA A 1 97 ? 6.825 -18.559 -13.379 1.00 95.19 97 ALA A CA 1
ATOM 755 C C . ALA A 1 97 ? 7.880 -19.001 -12.345 1.00 95.19 97 ALA A C 1
ATOM 757 O O . ALA A 1 97 ? 7.532 -19.544 -11.302 1.00 95.19 97 ALA A O 1
ATOM 758 N N . ASP A 1 98 ? 9.165 -18.801 -12.640 1.00 94.06 98 ASP A N 1
ATOM 759 C CA . ASP A 1 98 ? 10.288 -19.201 -11.802 1.00 94.06 98 ASP A CA 1
ATOM 760 C C . ASP A 1 98 ? 11.454 -18.197 -11.857 1.00 94.06 98 ASP A C 1
ATOM 762 O O . ASP A 1 98 ? 11.581 -17.381 -12.778 1.00 94.06 98 ASP A O 1
ATOM 766 N N . GLY A 1 99 ? 12.347 -18.311 -10.871 1.00 93.75 99 GLY A N 1
ATOM 767 C CA . GLY A 1 99 ? 13.516 -17.447 -10.702 1.00 93.75 99 GLY A CA 1
ATOM 768 C C . GLY A 1 99 ? 13.199 -16.133 -9.983 1.00 93.75 99 GLY A C 1
ATOM 769 O O . GLY A 1 99 ? 12.049 -15.862 -9.633 1.00 93.75 99 GLY A O 1
ATOM 770 N N . THR A 1 100 ? 14.242 -15.336 -9.754 1.00 94.44 100 THR A N 1
ATOM 771 C CA . THR A 1 100 ? 14.169 -14.010 -9.125 1.00 94.44 100 THR A CA 1
ATOM 772 C C . THR A 1 100 ? 15.032 -13.012 -9.892 1.00 94.44 100 THR A C 1
ATOM 774 O O . THR A 1 100 ? 15.907 -13.406 -10.667 1.00 94.44 100 THR A O 1
ATOM 777 N N . TYR A 1 101 ? 14.780 -11.716 -9.717 1.00 94.69 101 TYR A N 1
ATOM 778 C CA . TYR A 1 101 ? 15.637 -10.664 -10.260 1.00 94.69 101 TYR A CA 1
ATOM 779 C C . TYR A 1 101 ? 16.891 -10.462 -9.393 1.00 94.69 101 TYR A C 1
ATOM 781 O O . TYR A 1 101 ? 16.927 -10.824 -8.219 1.00 94.69 101 TYR A O 1
ATOM 789 N N . LYS A 1 102 ? 17.941 -9.879 -9.983 1.00 93.88 102 LYS A N 1
ATOM 790 C CA . LYS A 1 102 ? 19.238 -9.644 -9.319 1.00 93.88 102 LYS A CA 1
ATOM 791 C C . LYS A 1 102 ? 19.802 -8.244 -9.524 1.00 93.88 102 LYS A C 1
ATOM 793 O O . LYS A 1 102 ? 20.670 -7.827 -8.764 1.00 93.88 102 LYS A O 1
ATOM 798 N N . CYS A 1 103 ? 19.371 -7.532 -10.560 1.00 94.19 103 CYS A N 1
ATOM 799 C CA . CYS A 1 103 ? 19.805 -6.162 -10.807 1.00 94.19 103 CYS A CA 1
ATOM 800 C C . CYS A 1 103 ? 18.771 -5.359 -11.600 1.00 94.19 103 CYS A C 1
ATOM 802 O O . CYS A 1 103 ? 17.818 -5.907 -12.155 1.00 94.19 103 CYS A O 1
ATOM 804 N N . VAL A 1 104 ? 18.992 -4.047 -11.659 1.00 96.56 104 VAL A N 1
ATOM 805 C CA . VAL A 1 104 ? 18.242 -3.116 -12.507 1.00 96.56 104 VAL A CA 1
ATOM 806 C C . VAL A 1 104 ? 18.832 -3.124 -13.915 1.00 96.56 104 VAL A C 1
ATOM 808 O O . VAL A 1 104 ? 20.053 -3.092 -14.094 1.00 96.56 104 VAL A O 1
ATOM 811 N N . ARG A 1 105 ? 17.963 -3.114 -14.926 1.00 96.19 105 ARG A N 1
ATOM 812 C CA . ARG A 1 105 ? 18.325 -2.897 -16.325 1.00 96.19 105 ARG A CA 1
ATOM 813 C C . ARG A 1 105 ? 17.736 -1.582 -16.811 1.00 96.19 105 ARG A C 1
ATOM 815 O O . ARG A 1 105 ? 16.522 -1.418 -16.823 1.00 96.19 105 ARG A O 1
ATOM 822 N N . LEU A 1 106 ? 18.611 -0.704 -17.292 1.00 96.25 106 LEU A N 1
ATOM 823 C CA . LEU A 1 106 ? 18.266 0.501 -18.042 1.00 96.25 106 LEU A CA 1
ATOM 824 C C . LEU A 1 106 ? 18.889 0.357 -19.426 1.00 96.25 106 LEU A C 1
ATOM 826 O O . LEU A 1 106 ? 20.114 0.300 -19.552 1.00 96.25 106 LEU A O 1
ATOM 830 N N . SER A 1 107 ? 18.063 0.217 -20.460 1.00 91.81 107 SER A N 1
ATOM 831 C CA . SER A 1 107 ? 18.547 -0.094 -21.803 1.00 91.81 107 SER A CA 1
ATOM 832 C C . SER A 1 107 ? 17.997 0.894 -22.818 1.00 91.81 107 SER A C 1
ATOM 834 O O . SER A 1 107 ? 16.786 1.023 -22.997 1.00 91.81 107 SER A O 1
ATOM 836 N N . GLY A 1 108 ? 18.897 1.561 -23.537 1.00 89.06 108 GLY A N 1
ATOM 837 C CA . GLY A 1 108 ? 18.596 2.002 -24.894 1.00 89.06 108 GLY A CA 1
ATOM 838 C C . GLY A 1 108 ? 18.734 0.795 -25.812 1.00 89.06 108 GLY A C 1
ATOM 839 O O . GLY A 1 108 ? 19.738 0.089 -25.735 1.00 89.06 108 GLY A O 1
ATOM 840 N N . ASP A 1 109 ? 17.725 0.525 -26.628 1.00 79.00 109 ASP A N 1
ATOM 841 C CA . ASP A 1 109 ? 17.750 -0.589 -27.574 1.00 79.00 109 ASP A CA 1
ATOM 842 C C . ASP A 1 109 ? 17.543 -0.081 -29.007 1.00 79.00 109 ASP A C 1
ATOM 844 O O . ASP A 1 109 ? 17.300 1.103 -29.273 1.00 79.00 109 ASP A O 1
ATOM 848 N N . ASN A 1 110 ? 17.660 -1.032 -29.920 1.00 68.75 110 ASN A N 1
ATOM 849 C CA . ASN A 1 110 ? 17.574 -0.974 -31.360 1.00 68.75 110 ASN A CA 1
ATOM 850 C C . ASN A 1 110 ? 18.854 -0.550 -32.092 1.00 68.75 110 ASN A C 1
ATOM 852 O O . ASN A 1 110 ? 19.612 0.338 -31.701 1.00 68.75 110 ASN A O 1
ATOM 856 N N . CYS A 1 111 ? 19.037 -1.258 -33.204 1.00 60.25 111 CYS A N 1
ATOM 857 C CA . CYS A 1 111 ? 20.172 -1.429 -34.096 1.00 60.25 111 CYS A CA 1
ATOM 858 C C . CYS A 1 111 ? 20.595 -0.126 -34.799 1.00 60.25 111 CYS A C 1
ATOM 860 O O . CYS A 1 111 ? 20.555 -0.024 -36.025 1.00 60.25 111 CYS A O 1
ATOM 862 N N . GLY A 1 112 ? 20.969 0.896 -34.032 1.00 69.38 112 GLY A N 1
ATOM 863 C CA . GLY A 1 112 ? 21.361 2.205 -34.539 1.00 69.38 112 GLY A CA 1
ATOM 864 C C . GLY A 1 112 ? 22.013 3.080 -33.469 1.00 69.38 112 GLY A C 1
ATOM 865 O O . GLY A 1 112 ? 22.747 2.602 -32.610 1.00 69.38 112 GLY A O 1
ATOM 866 N N . HIS A 1 113 ? 21.756 4.388 -33.533 1.00 81.44 113 HIS A N 1
ATOM 867 C CA . HIS A 1 113 ? 22.281 5.384 -32.589 1.00 81.44 113 HIS A CA 1
ATOM 868 C C . HIS A 1 113 ? 21.160 5.970 -31.721 1.00 81.44 113 HIS A C 1
ATOM 870 O O . HIS A 1 113 ? 20.942 7.191 -31.730 1.00 81.44 113 HIS A O 1
ATOM 876 N N . THR A 1 114 ? 20.415 5.099 -31.032 1.00 88.75 114 THR A N 1
ATOM 877 C CA . THR A 1 114 ? 19.391 5.515 -30.068 1.00 88.75 114 THR A CA 1
ATOM 878 C C . THR A 1 114 ? 20.036 6.350 -28.962 1.00 88.75 114 THR A C 1
ATOM 880 O O . THR A 1 114 ? 21.143 6.055 -28.511 1.00 88.75 114 THR A O 1
ATOM 883 N N . ARG A 1 115 ? 19.360 7.415 -28.529 1.00 92.00 115 ARG A N 1
ATOM 884 C CA . ARG A 1 115 ? 19.762 8.202 -27.358 1.00 92.00 115 ARG A CA 1
ATOM 885 C C . ARG A 1 115 ? 18.616 8.228 -26.370 1.00 92.00 115 ARG A C 1
ATOM 887 O O . ARG A 1 115 ? 17.533 8.704 -26.713 1.00 92.00 115 ARG A O 1
ATOM 894 N N . VAL A 1 116 ? 18.893 7.733 -25.174 1.00 95.06 116 VAL A N 1
ATOM 895 C CA . VAL A 1 116 ? 17.956 7.661 -24.059 1.00 95.06 116 VAL A CA 1
ATOM 896 C C . VAL A 1 116 ? 18.642 8.244 -22.836 1.00 95.06 116 VAL A C 1
ATOM 898 O O . VAL A 1 116 ? 19.841 8.033 -22.647 1.00 95.06 116 VAL A O 1
ATOM 901 N N . LEU A 1 117 ? 17.889 8.999 -22.051 1.00 97.69 117 LEU A N 1
ATOM 902 C CA . LEU A 1 117 ? 18.301 9.493 -20.748 1.00 97.69 117 LEU A CA 1
ATOM 903 C C . LEU A 1 117 ? 17.471 8.775 -19.686 1.00 97.69 117 LEU A C 1
ATOM 905 O O . LEU A 1 117 ? 16.283 8.529 -19.901 1.00 97.69 117 LEU A O 1
ATOM 909 N N . PHE A 1 118 ? 18.117 8.460 -18.570 1.00 98.31 118 PHE A N 1
ATOM 910 C CA . PHE A 1 118 ? 17.485 7.909 -17.380 1.00 98.31 118 PHE A CA 1
ATOM 911 C C . PHE A 1 118 ? 17.862 8.787 -16.194 1.00 98.31 118 PHE A C 1
ATOM 913 O O . PHE A 1 118 ? 19.022 9.197 -16.104 1.00 98.31 118 PHE A O 1
ATOM 920 N N . ASP A 1 119 ? 16.908 9.066 -15.317 1.00 98.12 119 ASP A N 1
ATOM 921 C CA . ASP A 1 119 ? 17.135 9.789 -14.064 1.00 98.12 119 ASP A CA 1
ATOM 922 C C . ASP A 1 119 ? 16.212 9.242 -12.963 1.00 98.12 119 ASP A C 1
ATOM 924 O O . ASP A 1 119 ? 15.352 8.408 -13.246 1.00 98.12 119 ASP A O 1
ATOM 928 N N . ASN A 1 120 ? 16.413 9.670 -11.714 1.00 96.31 120 ASN A N 1
ATOM 929 C CA . ASN A 1 120 ? 15.553 9.337 -10.567 1.00 96.31 120 ASN A CA 1
ATOM 930 C C . ASN A 1 120 ? 15.260 7.830 -10.416 1.00 96.31 120 ASN A C 1
ATOM 932 O O . ASN A 1 120 ? 14.133 7.414 -10.169 1.00 96.31 120 ASN A O 1
ATOM 936 N N . VAL A 1 121 ? 16.296 7.004 -10.586 1.00 97.50 121 VAL A N 1
ATOM 937 C CA . VAL A 1 121 ? 16.204 5.542 -10.475 1.00 97.50 121 VAL A CA 1
ATOM 938 C C . VAL A 1 121 ? 16.129 5.149 -9.001 1.00 97.50 121 VAL A C 1
ATOM 940 O O . VAL A 1 121 ? 17.103 5.332 -8.267 1.00 97.50 121 VAL A O 1
ATOM 943 N N . LEU A 1 122 ? 15.007 4.566 -8.588 1.00 93.06 122 LEU A N 1
ATOM 944 C CA . LEU A 1 122 ? 14.753 4.123 -7.221 1.00 93.06 122 LEU A CA 1
ATOM 945 C C . LEU A 1 122 ? 14.217 2.687 -7.222 1.00 93.06 122 LEU A C 1
ATOM 947 O O . LEU A 1 122 ? 13.350 2.336 -8.015 1.00 93.06 122 LEU A O 1
ATOM 951 N N . VAL A 1 123 ? 14.745 1.848 -6.333 1.00 94.38 123 VAL A N 1
ATOM 952 C CA . VAL A 1 123 ? 14.169 0.533 -6.029 1.00 94.38 123 VAL A CA 1
ATOM 953 C C . VAL A 1 123 ? 13.937 0.486 -4.533 1.00 94.38 123 VAL A C 1
ATOM 955 O O . VAL A 1 123 ? 14.893 0.618 -3.767 1.00 94.38 123 VAL A O 1
ATOM 958 N N . THR A 1 124 ? 12.685 0.313 -4.135 1.00 90.12 124 THR A N 1
ATOM 959 C CA . THR A 1 124 ? 12.279 0.163 -2.741 1.00 90.12 124 THR A CA 1
ATOM 960 C C . THR A 1 124 ? 11.658 -1.205 -2.539 1.00 90.12 124 THR A C 1
ATOM 962 O O . THR A 1 124 ? 10.890 -1.696 -3.367 1.00 90.12 124 THR A O 1
ATOM 965 N N . GLU A 1 125 ? 12.025 -1.834 -1.433 1.00 89.06 125 GLU A N 1
ATOM 966 C CA . GLU A 1 125 ? 11.276 -2.963 -0.905 1.00 89.06 125 GLU A CA 1
ATOM 967 C C . GLU A 1 125 ? 9.887 -2.466 -0.511 1.00 89.06 125 GLU A C 1
ATOM 969 O O . GLU A 1 125 ? 9.748 -1.401 0.096 1.00 89.06 125 GLU A O 1
ATOM 974 N N . VAL A 1 126 ? 8.859 -3.192 -0.941 1.00 80.88 126 VAL A N 1
ATOM 975 C CA . VAL A 1 126 ? 7.543 -3.035 -0.338 1.00 80.88 126 VAL A CA 1
ATOM 976 C C . VAL A 1 126 ? 7.620 -3.901 0.896 1.00 80.88 126 VAL A C 1
ATOM 978 O O . VAL A 1 126 ? 7.522 -5.120 0.804 1.00 80.88 126 VAL A O 1
ATOM 981 N N . GLU A 1 127 ? 7.888 -3.272 2.032 1.00 68.62 127 GLU A N 1
ATOM 982 C CA . GLU A 1 127 ? 7.684 -3.954 3.296 1.00 68.62 127 GLU A CA 1
ATOM 983 C C . GLU A 1 127 ? 6.204 -4.327 3.347 1.00 68.62 127 GLU A C 1
ATOM 985 O O . GLU A 1 127 ? 5.335 -3.467 3.145 1.00 68.62 127 GLU A O 1
ATOM 990 N N . ASP A 1 128 ? 5.919 -5.614 3.549 1.00 57.31 128 ASP A N 1
ATOM 991 C CA . ASP A 1 128 ? 4.594 -6.024 3.977 1.00 57.31 128 ASP A CA 1
ATOM 992 C C . ASP A 1 128 ? 4.279 -5.172 5.202 1.00 57.31 128 ASP A C 1
ATOM 994 O O . ASP A 1 128 ? 4.937 -5.285 6.239 1.00 57.31 128 ASP A O 1
ATOM 998 N N . ILE A 1 129 ? 3.309 -4.266 5.069 1.00 60.56 129 ILE A N 1
ATOM 999 C CA . ILE A 1 129 ? 2.765 -3.568 6.224 1.00 60.56 129 ILE A CA 1
ATOM 1000 C C . ILE A 1 129 ? 1.978 -4.636 6.970 1.00 60.56 129 ILE A C 1
ATOM 1002 O O . ILE A 1 129 ? 0.778 -4.775 6.760 1.00 60.56 129 ILE A O 1
ATOM 1006 N N . ILE A 1 130 ? 2.673 -5.445 7.770 1.00 71.19 130 ILE A N 1
ATOM 1007 C CA . ILE A 1 130 ? 2.053 -6.333 8.740 1.00 71.19 130 ILE A CA 1
ATOM 1008 C C . ILE A 1 130 ? 1.422 -5.389 9.756 1.00 71.19 130 ILE A C 1
ATOM 1010 O O . ILE A 1 130 ? 2.166 -4.674 10.441 1.00 71.19 130 ILE A O 1
ATOM 1014 N N . PRO A 1 131 ? 0.083 -5.304 9.815 1.00 85.31 131 PRO A N 1
ATOM 1015 C CA . PRO A 1 131 ? -0.550 -4.427 10.771 1.00 85.31 131 PRO A CA 1
ATOM 1016 C C . PRO A 1 131 ? -0.141 -4.853 12.176 1.00 85.31 131 PRO A C 1
ATOM 1018 O O . PRO A 1 131 ? -0.015 -6.040 12.484 1.00 85.31 131 PRO A O 1
ATOM 1021 N N . VAL A 1 132 ? 0.083 -3.869 13.031 1.00 91.94 132 VAL A N 1
ATOM 1022 C CA . VAL A 1 132 ? 0.222 -4.104 14.461 1.00 91.94 132 VAL A CA 1
ATOM 1023 C C . VAL A 1 132 ? -1.122 -4.616 14.962 1.00 91.94 132 VAL A C 1
ATOM 1025 O O . VAL A 1 132 ? -2.125 -3.916 14.835 1.00 91.94 132 VAL A O 1
ATOM 1028 N N . GLU A 1 133 ? -1.149 -5.833 15.497 1.00 95.56 133 GLU A N 1
ATOM 1029 C CA . GLU A 1 133 ? -2.352 -6.387 16.115 1.00 95.56 133 GLU A CA 1
ATOM 1030 C C . GLU A 1 133 ? -2.656 -5.598 17.393 1.00 95.56 133 GLU A C 1
ATOM 1032 O O . GLU A 1 133 ? -1.825 -5.532 18.298 1.00 95.56 133 GLU A O 1
ATOM 1037 N N . ALA A 1 134 ? -3.815 -4.949 17.424 1.00 97.00 134 ALA A N 1
ATOM 1038 C CA . ALA A 1 134 ? -4.299 -4.149 18.535 1.00 97.00 134 ALA A CA 1
ATOM 1039 C C . ALA A 1 134 ? -5.320 -4.942 19.354 1.00 97.00 134 ALA A C 1
ATOM 1041 O O . ALA A 1 134 ? -6.237 -5.546 18.786 1.00 97.00 134 ALA A O 1
ATOM 1042 N N . GLU A 1 135 ? -5.220 -4.871 20.680 1.00 97.25 135 GLU A N 1
ATOM 1043 C CA . GLU A 1 135 ? -6.307 -5.330 21.541 1.00 97.25 135 GLU A CA 1
ATOM 1044 C C . GLU A 1 135 ? -7.392 -4.248 21.566 1.00 97.25 135 GLU A C 1
ATOM 1046 O O . GLU A 1 135 ? -7.139 -3.074 21.859 1.00 97.25 135 GLU A O 1
ATOM 1051 N N . ILE A 1 136 ? -8.606 -4.638 21.179 1.00 97.62 136 ILE A N 1
ATOM 1052 C CA . ILE A 1 136 ? -9.753 -3.741 21.073 1.00 97.62 136 ILE A CA 1
ATOM 1053 C C . ILE A 1 136 ? -10.781 -4.141 22.116 1.00 97.62 136 ILE A C 1
ATOM 1055 O O . ILE A 1 136 ? -11.208 -5.290 22.165 1.00 97.62 136 ILE A O 1
ATOM 1059 N N . ASN A 1 137 ? -11.238 -3.155 22.881 1.00 97.69 137 ASN A N 1
ATOM 1060 C CA . ASN A 1 137 ? -12.392 -3.296 23.757 1.00 97.69 137 ASN A CA 1
ATOM 1061 C C . ASN A 1 137 ? -13.442 -2.242 23.392 1.00 97.69 137 ASN A C 1
ATOM 1063 O O . ASN A 1 137 ? -13.224 -1.035 23.566 1.00 97.69 137 ASN A O 1
ATOM 1067 N N . PHE A 1 138 ? -14.570 -2.695 22.854 1.00 97.94 138 PHE A N 1
ATOM 1068 C CA . PHE A 1 138 ? -15.723 -1.869 22.542 1.00 97.94 138 PHE A CA 1
ATOM 1069 C C . PHE A 1 138 ? -16.723 -1.884 23.689 1.00 97.94 138 PHE A C 1
ATOM 1071 O O . PHE A 1 138 ? -17.322 -2.899 24.026 1.00 97.94 138 PHE A O 1
ATOM 1078 N N . ASP A 1 139 ? -17.017 -0.694 24.200 1.00 96.44 139 ASP A N 1
ATOM 1079 C CA . ASP A 1 139 ? -17.911 -0.515 25.327 1.00 96.44 139 ASP A CA 1
ATOM 1080 C C . ASP A 1 139 ? -19.155 0.284 24.878 1.00 96.44 139 ASP A C 1
ATOM 1082 O O . ASP A 1 139 ? -19.066 1.476 24.516 1.00 96.44 139 ASP A O 1
ATOM 1086 N N . PRO A 1 140 ? -20.353 -0.337 24.868 1.00 95.94 140 PRO A N 1
ATOM 1087 C CA . PRO A 1 140 ? -20.721 -1.544 25.625 1.00 95.94 140 PRO A CA 1
ATOM 1088 C C . PRO A 1 140 ? -20.562 -2.888 24.885 1.00 95.94 140 PRO A C 1
ATOM 1090 O O . PRO A 1 140 ? -20.993 -2.988 23.737 1.00 95.94 140 PRO A O 1
ATOM 1093 N N . ASP A 1 141 ? -20.214 -3.955 25.624 1.00 97.00 141 ASP A N 1
ATOM 1094 C CA . ASP A 1 141 ? -20.272 -5.368 25.169 1.00 97.00 141 ASP A CA 1
ATOM 1095 C C . ASP A 1 141 ? -21.651 -5.774 24.613 1.00 97.00 141 ASP A C 1
ATOM 1097 O O . ASP A 1 141 ? -21.797 -6.696 23.810 1.00 97.00 141 ASP A O 1
ATOM 1101 N N . THR A 1 142 ? -22.713 -5.114 25.092 1.00 97.25 142 THR A N 1
ATOM 1102 C CA . THR A 1 142 ? -24.075 -5.258 24.569 1.00 97.25 142 THR A CA 1
ATOM 1103 C C . THR A 1 142 ? -24.610 -3.919 24.077 1.00 97.25 142 THR A C 1
ATOM 1105 O O . THR A 1 142 ? -25.060 -3.069 24.857 1.00 97.25 142 THR A O 1
ATOM 1108 N N . LEU A 1 143 ? -24.643 -3.746 22.758 1.00 97.12 143 LEU A N 1
ATOM 1109 C CA . LEU A 1 143 ? -25.216 -2.579 22.111 1.00 97.12 143 LEU A CA 1
ATOM 1110 C C . LEU A 1 143 ? -26.732 -2.738 21.943 1.00 97.12 143 LEU A C 1
ATOM 1112 O O . LEU A 1 143 ? -27.228 -3.456 21.079 1.00 97.12 143 LEU A O 1
ATOM 1116 N N . ASN A 1 144 ? -27.494 -2.020 22.764 1.00 96.06 144 ASN A N 1
ATOM 1117 C CA . ASN A 1 144 ? -28.939 -1.892 22.587 1.00 96.06 144 ASN A CA 1
ATOM 1118 C C . ASN A 1 144 ? -29.273 -0.749 21.618 1.00 96.06 144 ASN A C 1
ATOM 1120 O O . ASN A 1 144 ? -29.093 0.414 21.989 1.00 96.06 144 ASN A O 1
ATOM 1124 N N . LEU A 1 145 ? -29.820 -1.086 20.444 1.00 94.31 145 LEU A N 1
ATOM 1125 C CA . LEU A 1 145 ? -30.219 -0.142 19.385 1.00 94.31 145 LEU A CA 1
ATOM 1126 C C . LEU A 1 145 ? -31.397 0.773 19.786 1.00 94.31 145 LEU A C 1
ATOM 1128 O O . LEU A 1 145 ? -31.791 1.671 19.053 1.00 94.31 145 LEU A O 1
ATOM 1132 N N . GLY A 1 146 ? -32.030 0.525 20.938 1.00 89.44 146 GLY A N 1
ATOM 1133 C CA . GLY A 1 146 ? -33.056 1.394 21.523 1.00 89.44 146 GLY A CA 1
ATOM 1134 C C . GLY A 1 146 ? -32.541 2.342 22.607 1.00 89.44 146 GLY A C 1
ATOM 1135 O O . GLY A 1 146 ? -33.345 3.043 23.227 1.00 89.44 146 GLY A O 1
ATOM 1136 N N . SER A 1 147 ? -31.240 2.330 22.907 1.00 88.56 147 SER A N 1
ATOM 1137 C CA . SER A 1 147 ? -30.652 3.162 23.960 1.00 88.56 147 SER A CA 1
ATOM 1138 C C . SER A 1 147 ? -30.290 4.552 23.434 1.00 88.56 147 SER A C 1
ATOM 1140 O O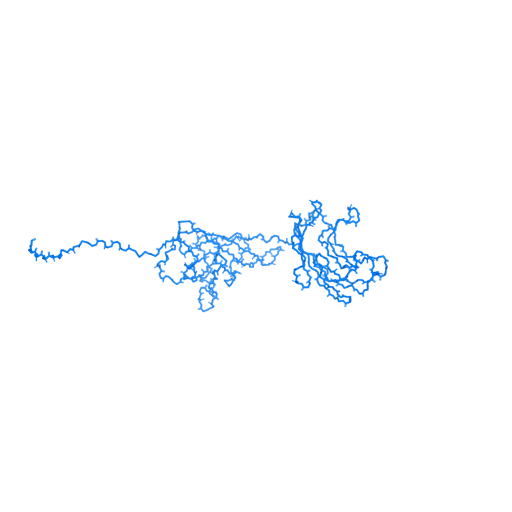 . SER A 1 147 ? -29.610 4.683 22.429 1.00 88.56 147 SER A O 1
ATOM 1142 N N . GLY A 1 148 ? -30.674 5.612 24.149 1.00 86.75 148 GLY A N 1
ATOM 1143 C CA . GLY A 1 148 ? -30.427 7.006 23.745 1.00 86.75 148 GLY A CA 1
ATOM 1144 C C . GLY A 1 148 ? -29.044 7.557 24.115 1.00 86.75 148 GLY A C 1
ATOM 1145 O O . GLY A 1 148 ? -28.937 8.728 24.480 1.0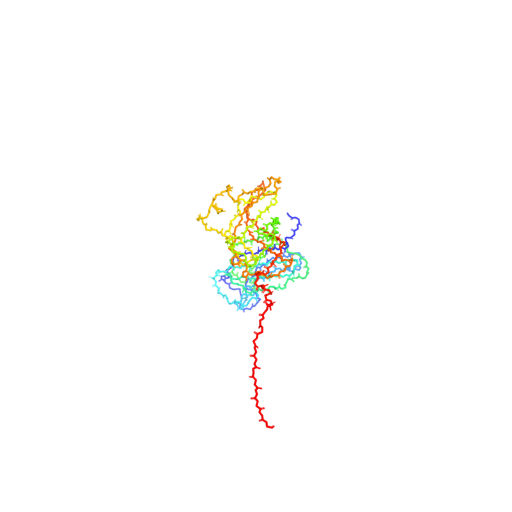0 86.75 148 GLY A O 1
ATOM 1146 N N . GLY A 1 149 ? -28.006 6.716 24.131 1.00 92.38 149 GLY A N 1
ATOM 1147 C CA . GLY A 1 149 ? -26.636 7.164 24.396 1.00 92.38 149 GLY A CA 1
ATOM 1148 C C . GLY A 1 149 ? -26.113 8.053 23.264 1.00 92.38 149 GLY A C 1
ATOM 1149 O O . GLY A 1 149 ? -26.512 7.889 22.122 1.00 92.38 149 GLY A O 1
ATOM 1150 N N . LYS A 1 150 ? -25.205 8.991 23.557 1.00 95.94 150 LYS A N 1
ATOM 1151 C CA . LYS A 1 150 ? -24.576 9.804 22.496 1.00 95.94 150 LYS A CA 1
ATOM 1152 C C . LYS A 1 150 ? -23.387 9.096 21.847 1.00 95.94 150 LYS A C 1
ATOM 1154 O O . LYS A 1 150 ? -23.149 9.236 20.658 1.00 95.94 150 LYS A O 1
ATOM 1159 N N . TRP A 1 151 ? -22.633 8.359 22.654 1.00 97.62 151 TRP A N 1
ATOM 1160 C CA . TRP A 1 151 ? -21.358 7.786 22.254 1.00 97.62 151 TRP A CA 1
ATOM 1161 C C . TRP A 1 151 ? -21.310 6.301 22.579 1.00 97.62 151 TRP A C 1
ATOM 1163 O O . TRP A 1 151 ? -21.892 5.867 23.579 1.00 97.62 151 TRP A O 1
ATOM 1173 N N . VAL A 1 152 ? -20.553 5.569 21.778 1.00 97.75 152 VAL A N 1
ATOM 1174 C CA . VAL A 1 152 ? -19.887 4.331 22.200 1.00 97.75 152 VAL A CA 1
ATOM 1175 C C . VAL A 1 152 ? -18.412 4.643 22.436 1.00 97.75 152 VAL A C 1
ATOM 1177 O O . VAL A 1 152 ? -17.893 5.622 21.886 1.00 97.75 152 VAL A O 1
ATOM 1180 N N . THR A 1 153 ? -17.767 3.886 23.317 1.00 97.81 153 THR A N 1
ATOM 1181 C CA . THR A 1 153 ? -16.359 4.097 23.678 1.00 97.81 153 THR A CA 1
ATOM 1182 C C . THR A 1 153 ? -15.560 2.890 23.223 1.00 97.81 153 THR A C 1
ATOM 1184 O O . THR A 1 153 ? -16.047 1.774 23.324 1.00 97.81 153 THR A O 1
ATOM 1187 N N . VAL A 1 154 ? -14.363 3.116 22.701 1.00 98.00 154 VAL A N 1
ATOM 1188 C CA . VAL A 1 154 ? -13.450 2.053 22.281 1.00 98.00 154 VAL A CA 1
ATOM 1189 C C . VAL A 1 154 ? -12.105 2.315 22.920 1.00 98.00 154 VAL A C 1
ATOM 1191 O O . VAL A 1 154 ? -11.655 3.463 22.939 1.00 98.00 154 VAL A O 1
ATOM 1194 N N . TYR A 1 155 ? -11.484 1.267 23.429 1.00 98.00 155 TYR A N 1
ATOM 1195 C CA . TYR A 1 155 ? -10.132 1.284 23.962 1.00 98.00 155 TYR A CA 1
ATOM 1196 C C . TYR A 1 155 ? -9.245 0.489 23.012 1.00 98.00 155 TYR A C 1
ATOM 1198 O O . TYR A 1 155 ? -9.605 -0.619 22.620 1.00 98.00 155 TYR A O 1
ATOM 1206 N N . ILE A 1 156 ? -8.147 1.110 22.584 1.00 98.12 156 ILE A N 1
ATOM 1207 C CA . ILE A 1 156 ? -7.172 0.525 21.663 1.00 98.12 156 ILE A CA 1
ATOM 1208 C C . ILE A 1 156 ? -5.850 0.417 22.403 1.00 98.12 156 ILE A C 1
ATOM 1210 O O . ILE A 1 156 ? -5.220 1.443 22.680 1.00 98.12 156 ILE A O 1
ATOM 1214 N N . GLU A 1 157 ? -5.438 -0.804 22.695 1.00 97.56 157 GLU A N 1
ATOM 1215 C CA . GLU A 1 157 ? -4.110 -1.108 23.205 1.00 97.56 157 GLU A CA 1
ATOM 1216 C C . GLU A 1 157 ? -3.222 -1.615 22.071 1.00 97.56 157 GLU A C 1
ATOM 1218 O O . GLU A 1 157 ? -3.686 -2.291 21.151 1.00 97.56 157 GLU A O 1
ATOM 1223 N N . LEU A 1 158 ? -1.940 -1.262 22.115 1.00 96.06 158 LEU A N 1
ATOM 1224 C CA . LEU A 1 158 ? -0.947 -1.759 21.174 1.00 96.06 158 LEU A CA 1
ATOM 1225 C C . LEU A 1 158 ? 0.161 -2.493 21.936 1.00 96.06 158 LEU A C 1
ATOM 1227 O O . LEU A 1 158 ? 0.479 -2.095 23.057 1.00 96.06 158 LEU A O 1
ATOM 1231 N N . PRO A 1 159 ? 0.812 -3.492 21.314 1.00 91.50 159 PRO A N 1
ATOM 1232 C CA . PRO A 1 159 ? 1.942 -4.187 21.907 1.00 91.50 159 PRO A CA 1
ATOM 1233 C C . PRO A 1 159 ? 3.083 -3.244 22.304 1.00 91.50 159 PRO A C 1
ATOM 1235 O O . PRO A 1 159 ? 3.270 -2.167 21.726 1.00 91.50 159 PRO A O 1
ATOM 1238 N N . ASP A 1 160 ? 3.919 -3.717 23.229 1.00 85.56 160 ASP A N 1
ATOM 1239 C CA . ASP A 1 160 ? 5.143 -3.039 23.655 1.00 85.56 160 ASP A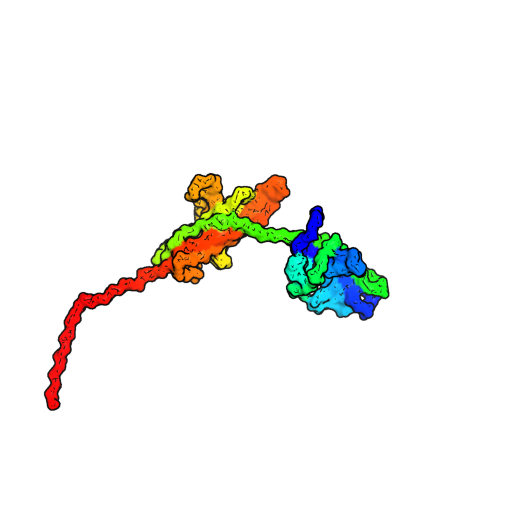 CA 1
ATOM 1240 C C . ASP A 1 160 ? 5.964 -2.502 22.467 1.00 85.56 160 ASP A C 1
ATOM 1242 O O . ASP A 1 160 ? 6.303 -3.223 21.524 1.00 85.56 160 ASP A O 1
ATOM 1246 N N . GLY A 1 161 ? 6.346 -1.226 22.552 1.00 82.25 161 GLY A N 1
ATOM 1247 C CA . GLY A 1 161 ? 7.123 -0.526 21.523 1.00 82.25 161 GLY A CA 1
ATOM 1248 C C . GLY A 1 161 ? 6.313 0.450 20.667 1.00 82.25 161 GLY A C 1
ATOM 1249 O O . GLY A 1 161 ? 6.915 1.258 19.958 1.00 82.25 161 GLY A O 1
ATOM 1250 N N . TYR A 1 162 ? 4.984 0.443 20.783 1.00 89.62 162 TYR A N 1
ATOM 1251 C CA . TYR A 1 162 ? 4.108 1.440 20.170 1.00 89.62 162 TYR A CA 1
ATOM 1252 C C . TYR A 1 162 ? 3.537 2.395 21.222 1.00 89.62 162 TYR A C 1
ATOM 1254 O O . TYR A 1 162 ? 3.023 1.973 22.253 1.00 89.62 162 TYR A O 1
ATOM 1262 N N . ASP A 1 163 ? 3.609 3.704 20.965 1.00 90.94 163 ASP A N 1
ATOM 1263 C CA . ASP A 1 163 ? 2.980 4.707 21.830 1.00 90.94 163 ASP A CA 1
ATOM 1264 C C . ASP A 1 163 ? 1.568 5.010 21.321 1.00 90.94 163 ASP A C 1
ATOM 1266 O O . ASP A 1 163 ? 1.383 5.735 20.339 1.00 90.94 163 ASP A O 1
ATOM 1270 N N . VAL A 1 164 ? 0.555 4.509 22.031 1.00 94.56 164 VAL A N 1
ATOM 1271 C CA . VAL A 1 164 ? -0.864 4.775 21.745 1.00 94.56 164 VAL A CA 1
ATOM 1272 C C . VAL A 1 164 ? -1.218 6.272 21.750 1.00 94.56 164 VAL A C 1
ATOM 1274 O O . VAL A 1 164 ? -2.216 6.685 21.156 1.00 94.56 164 VAL A O 1
ATOM 1277 N N . SER A 1 165 ? -0.390 7.133 22.360 1.00 92.88 165 SER A N 1
ATOM 1278 C CA . SER A 1 165 ? -0.550 8.590 22.289 1.00 92.88 165 SER A CA 1
ATOM 1279 C C . SER A 1 165 ? -0.269 9.166 20.897 1.00 92.88 165 SER A C 1
ATOM 1281 O O . SER A 1 165 ? -0.702 10.284 20.603 1.00 92.88 165 SER A O 1
ATOM 1283 N N . GLY A 1 166 ? 0.402 8.393 20.038 1.00 92.19 166 GLY A N 1
ATOM 1284 C CA . GLY A 1 166 ? 0.624 8.671 18.623 1.00 92.19 166 GLY A CA 1
ATOM 1285 C C . GLY A 1 166 ? -0.541 8.287 17.705 1.00 92.19 166 GLY A C 1
ATOM 1286 O O . GLY A 1 166 ? -0.476 8.592 16.515 1.00 92.19 166 GLY A O 1
ATOM 1287 N N . ILE A 1 167 ? -1.601 7.649 18.219 1.00 94.56 167 ILE A N 1
ATOM 1288 C CA . ILE A 1 167 ? -2.804 7.342 17.433 1.00 94.56 167 ILE A CA 1
ATOM 1289 C C . ILE A 1 167 ? -3.606 8.630 17.200 1.00 94.56 167 ILE A C 1
ATOM 1291 O O . ILE A 1 167 ? -4.160 9.232 18.132 1.00 94.56 167 ILE A O 1
ATOM 1295 N N . ASP A 1 168 ? -3.706 9.033 15.932 1.00 92.06 168 ASP A N 1
ATOM 1296 C CA . ASP A 1 168 ? -4.567 10.130 15.491 1.00 92.06 168 ASP A CA 1
ATOM 1297 C C . ASP A 1 168 ? -6.008 9.635 15.316 1.00 92.06 168 ASP A C 1
ATOM 1299 O O . ASP A 1 168 ? -6.312 8.863 14.407 1.00 92.06 168 ASP A O 1
ATOM 1303 N N . ALA A 1 169 ? -6.909 10.126 16.171 1.00 95.00 169 ALA A N 1
ATOM 1304 C CA . ALA A 1 169 ? -8.328 9.781 16.141 1.00 95.00 169 ALA A CA 1
ATOM 1305 C C . ALA A 1 169 ? -8.976 10.033 14.768 1.00 95.00 169 ALA A C 1
ATOM 1307 O O . ALA A 1 169 ? -9.876 9.300 14.376 1.00 95.00 169 ALA A O 1
ATOM 1308 N N . SER A 1 170 ? -8.526 11.040 14.011 1.00 94.81 170 SER A N 1
ATOM 1309 C CA . SER A 1 170 ? -9.109 11.353 12.699 1.00 94.81 170 SER A CA 1
ATOM 1310 C C . SER A 1 170 ? -8.861 10.276 11.635 1.00 94.81 170 SER A C 1
ATOM 1312 O O . SER A 1 170 ? -9.537 10.269 10.607 1.00 94.81 170 SER A O 1
ATOM 1314 N N . GLY A 1 171 ? -7.911 9.368 11.882 1.00 94.56 171 GLY A N 1
ATOM 1315 C CA . GLY A 1 171 ? -7.564 8.262 10.998 1.00 94.56 171 GLY A CA 1
ATOM 1316 C C . GLY A 1 171 ? -8.095 6.897 11.436 1.00 94.56 171 GLY A C 1
ATOM 1317 O O . GLY A 1 171 ? -7.671 5.910 10.845 1.00 94.56 171 GLY A O 1
ATOM 1318 N N . VAL A 1 172 ? -8.960 6.823 12.455 1.00 97.50 172 VAL A N 1
ATOM 1319 C CA . VAL A 1 172 ? -9.495 5.554 12.979 1.00 97.50 172 VAL A CA 1
ATOM 1320 C C . VAL A 1 172 ? -10.966 5.392 12.613 1.00 97.50 172 VAL A C 1
ATOM 1322 O O . VAL A 1 172 ? -11.774 6.298 12.840 1.00 97.50 172 VAL A O 1
ATOM 1325 N N . PHE A 1 173 ? -11.318 4.218 12.086 1.00 97.44 173 PHE A N 1
ATOM 1326 C CA . PHE A 1 173 ? -12.664 3.906 11.605 1.00 97.44 173 PHE A CA 1
ATOM 1327 C C . PHE A 1 173 ? -13.177 2.587 12.179 1.00 97.44 173 PHE A C 1
ATOM 1329 O O . PHE A 1 173 ? -12.458 1.592 12.183 1.00 97.44 173 PHE A O 1
ATOM 1336 N N . LEU A 1 174 ? -14.446 2.565 12.593 1.00 97.25 174 LEU A N 1
ATOM 1337 C CA . LEU A 1 174 ? -15.170 1.339 12.929 1.00 97.25 174 LEU A CA 1
ATOM 1338 C C . LEU A 1 174 ? -15.735 0.723 11.644 1.00 97.25 174 LEU A C 1
ATOM 1340 O O . LEU A 1 174 ? -16.450 1.396 10.891 1.00 97.25 174 LEU A O 1
ATOM 1344 N N . ASN A 1 175 ? -15.406 -0.547 11.390 1.00 97.12 175 ASN A N 1
ATOM 1345 C CA . ASN A 1 175 ? -15.751 -1.307 10.182 1.00 97.12 175 ASN A CA 1
ATOM 1346 C C . ASN A 1 175 ? -15.370 -0.577 8.880 1.00 97.12 175 ASN A C 1
ATOM 1348 O O . ASN A 1 175 ? -16.037 -0.741 7.859 1.00 97.12 175 ASN A O 1
ATOM 1352 N N . GLY A 1 176 ? -14.345 0.284 8.923 1.00 95.31 176 GLY A N 1
ATOM 1353 C CA . GLY A 1 176 ? -13.932 1.129 7.795 1.00 95.31 176 GLY A CA 1
ATOM 1354 C C . GLY A 1 176 ? -14.949 2.205 7.384 1.00 95.31 176 GLY A C 1
ATOM 1355 O O . GLY A 1 176 ? -14.810 2.797 6.315 1.00 95.31 176 GLY A O 1
ATOM 1356 N N . VAL A 1 177 ? -15.994 2.452 8.187 1.00 96.69 177 VAL A N 1
ATOM 1357 C CA . VAL A 1 177 ? -17.120 3.328 7.812 1.00 96.69 177 VAL A CA 1
ATOM 1358 C C . VAL A 1 177 ? -17.314 4.485 8.785 1.00 96.69 177 VAL A C 1
ATOM 1360 O O . VAL A 1 177 ? -17.387 5.630 8.342 1.00 96.69 177 VAL A O 1
ATOM 1363 N N . VAL A 1 178 ? -17.417 4.217 10.090 1.00 97.69 178 VAL A N 1
ATOM 1364 C CA . VAL A 1 178 ? -17.764 5.257 11.075 1.00 97.69 178 VAL A CA 1
ATOM 1365 C C . VAL A 1 178 ? -16.482 5.856 11.656 1.00 97.69 178 VAL A C 1
ATOM 1367 O O . VAL A 1 178 ? -15.730 5.125 12.305 1.00 97.69 178 VAL A O 1
ATOM 1370 N N . PRO A 1 179 ? -16.196 7.152 11.439 1.00 97.69 179 PRO A N 1
ATOM 1371 C CA . PRO A 1 179 ? -14.974 7.774 11.935 1.00 97.69 179 PRO A CA 1
ATOM 1372 C C . PRO A 1 179 ? -15.031 8.001 13.448 1.00 97.69 179 PRO A C 1
ATOM 1374 O O . PRO A 1 179 ? -16.086 8.308 14.012 1.00 97.69 179 PRO A O 1
ATOM 1377 N N . ALA A 1 180 ? -13.878 7.937 14.113 1.00 98.12 180 ALA A N 1
ATOM 1378 C CA . ALA A 1 180 ? -13.790 8.375 15.499 1.00 98.12 180 ALA A CA 1
ATOM 1379 C C . ALA A 1 180 ? -13.981 9.899 15.614 1.00 98.12 180 ALA A C 1
ATOM 1381 O O . ALA A 1 180 ? -13.594 10.694 14.750 1.00 98.12 180 ALA A O 1
ATOM 1382 N N . VAL A 1 181 ? -14.553 10.332 16.736 1.00 98.00 181 VAL A N 1
ATOM 1383 C CA . VAL A 1 181 ? -14.718 11.749 17.058 1.00 98.00 181 VAL A CA 1
ATOM 1384 C C . VAL A 1 181 ? -13.341 12.378 17.265 1.00 98.00 181 VAL A C 1
ATOM 1386 O O . VAL A 1 181 ? -12.633 12.070 18.220 1.00 98.00 181 VAL A O 1
ATOM 1389 N N . SER A 1 182 ? -12.998 13.316 16.386 1.00 97.00 182 SER A N 1
ATOM 1390 C CA . SER A 1 182 ? -11.721 14.045 16.377 1.00 97.00 182 SER A CA 1
ATOM 1391 C C . SER A 1 182 ? -11.882 15.552 16.611 1.00 97.00 182 SER A C 1
ATOM 1393 O O . SER A 1 182 ? -10.917 16.308 16.510 1.00 97.00 182 SER A O 1
ATOM 1395 N N . ASP A 1 183 ? -13.093 16.009 16.949 1.00 96.44 183 ASP A N 1
ATOM 1396 C CA . ASP A 1 183 ? -13.376 17.424 17.190 1.00 96.44 183 ASP A CA 1
ATOM 1397 C C . ASP A 1 183 ? -12.675 17.923 18.474 1.00 96.44 183 ASP A C 1
ATOM 1399 O O . ASP A 1 183 ? -13.013 17.466 19.576 1.00 96.44 183 ASP A O 1
ATOM 1403 N N . PRO A 1 184 ? -11.742 18.895 18.372 1.00 95.50 184 PRO A N 1
ATOM 1404 C CA . PRO A 1 184 ? -10.977 19.392 19.512 1.00 95.50 184 PRO A CA 1
ATOM 1405 C C . PRO A 1 184 ? -11.814 20.040 20.622 1.00 95.50 184 PRO A C 1
ATOM 1407 O O . PRO A 1 184 ? -11.282 20.295 21.703 1.00 95.50 184 PRO A O 1
ATOM 1410 N N . GLN A 1 185 ? -13.100 20.334 20.388 1.00 96.56 185 GLN A N 1
ATOM 1411 C CA . GLN A 1 185 ? -13.981 20.877 21.425 1.00 96.56 185 GLN A CA 1
ATOM 1412 C C . GLN A 1 185 ? -14.223 19.902 22.589 1.00 96.56 185 GLN A C 1
ATOM 1414 O O . GLN A 1 185 ? -14.620 20.332 23.673 1.00 96.56 185 GLN A O 1
ATOM 1419 N N . TYR A 1 186 ? -14.023 18.599 22.374 1.00 95.38 186 TYR A N 1
ATOM 1420 C CA . TYR A 1 186 ? -14.228 17.582 23.396 1.00 95.38 186 TYR A CA 1
ATOM 1421 C C . TYR A 1 186 ? -12.932 17.293 24.163 1.00 95.38 186 TYR A C 1
ATOM 1423 O O . TYR A 1 186 ? -11.886 17.017 23.578 1.00 95.38 186 TYR A O 1
ATOM 1431 N N . GLU A 1 187 ? -12.997 17.288 25.497 1.00 93.88 187 GLU A N 1
ATOM 1432 C CA . GLU A 1 187 ? -11.820 17.030 26.343 1.00 93.88 187 GLU A CA 1
ATOM 1433 C C . GLU A 1 187 ? -11.242 15.622 26.140 1.00 93.88 187 GLU A C 1
ATOM 1435 O O . GLU A 1 187 ? -10.027 15.461 26.155 1.00 93.88 187 GLU A O 1
ATOM 1440 N N . PHE A 1 188 ? -12.079 14.623 25.836 1.00 93.31 188 PHE A N 1
ATOM 1441 C CA . PHE A 1 188 ? -11.623 13.267 25.492 1.00 93.31 188 PHE A CA 1
ATOM 1442 C C . PHE A 1 188 ? -10.868 13.185 24.148 1.00 93.31 188 PHE A C 1
ATOM 1444 O O . PHE A 1 188 ? -10.343 12.131 23.802 1.00 93.31 188 PHE A O 1
ATOM 1451 N N . VAL A 1 189 ? -10.792 14.280 23.385 1.00 94.31 189 VAL A N 1
ATOM 1452 C CA . VAL A 1 189 ? -9.960 14.384 22.175 1.00 94.31 189 VAL A CA 1
ATOM 1453 C C . VAL A 1 189 ? -8.627 15.067 22.482 1.00 94.31 189 VAL A C 1
ATOM 1455 O O . VAL A 1 189 ? -7.594 14.669 21.950 1.00 94.31 189 VAL A O 1
ATOM 1458 N N . THR A 1 190 ? -8.626 16.088 23.344 1.00 92.88 190 THR A N 1
ATOM 1459 C CA . THR A 1 190 ? -7.472 16.989 23.529 1.00 92.88 190 THR A CA 1
ATOM 1460 C C . THR A 1 190 ? -6.690 16.769 24.821 1.00 92.88 190 THR A C 1
ATOM 1462 O O . THR A 1 190 ? -5.493 17.059 24.863 1.00 92.88 190 THR A O 1
ATOM 1465 N N . ASN A 1 191 ? -7.312 16.232 25.870 1.00 93.38 191 ASN A N 1
ATOM 1466 C CA . ASN A 1 191 ? -6.676 16.016 27.164 1.00 93.38 191 ASN A CA 1
ATOM 1467 C C . ASN A 1 191 ? -6.123 14.589 27.285 1.00 93.38 191 ASN A C 1
ATOM 1469 O O . ASN A 1 191 ? -6.885 13.645 27.478 1.00 93.38 191 ASN A O 1
ATOM 1473 N N . LYS A 1 192 ? -4.789 14.446 27.254 1.00 92.56 192 LYS A N 1
ATOM 1474 C CA . LYS A 1 192 ? -4.096 13.152 27.412 1.00 92.56 192 LYS A CA 1
ATOM 1475 C C . LYS A 1 192 ? -4.581 12.349 28.619 1.00 92.56 192 LYS A C 1
ATOM 1477 O O . LYS A 1 192 ? -4.764 11.149 28.492 1.00 92.56 192 LYS A O 1
ATOM 1482 N N . SER A 1 193 ? -4.834 12.989 29.762 1.00 91.88 193 SER A N 1
ATOM 1483 C CA . SER A 1 193 ? -5.292 12.280 30.967 1.00 91.88 193 SER A CA 1
ATOM 1484 C C . SER A 1 193 ? -6.729 11.756 30.871 1.00 91.88 193 SER A C 1
ATOM 1486 O O . SER A 1 193 ? -7.118 10.915 31.674 1.00 91.88 193 SER A O 1
ATOM 1488 N N . GLU A 1 194 ? -7.530 12.248 29.922 1.00 91.69 194 GLU A N 1
ATOM 1489 C CA . GLU A 1 194 ? -8.885 11.740 29.688 1.00 91.69 194 GLU A CA 1
ATOM 1490 C C . GLU A 1 194 ? -8.899 10.544 28.741 1.00 91.69 194 GLU A C 1
ATOM 1492 O O . GLU A 1 194 ? -9.784 9.691 28.860 1.00 91.69 194 GLU A O 1
ATOM 1497 N N . TYR A 1 195 ? -7.953 10.500 27.800 1.00 94.25 195 TYR A N 1
ATOM 1498 C CA . TYR A 1 195 ? -7.984 9.556 26.690 1.00 94.25 195 TYR A CA 1
ATOM 1499 C C . TYR A 1 195 ? -6.871 8.518 26.662 1.00 94.25 195 TYR A C 1
ATOM 1501 O O . TYR A 1 195 ? -6.952 7.601 25.854 1.00 94.25 195 TYR A O 1
ATOM 1509 N N . LEU A 1 196 ? -5.846 8.660 27.497 1.00 96.25 196 LEU A N 1
ATOM 1510 C CA . LEU A 1 196 ? -4.892 7.597 27.784 1.00 96.25 196 LEU A CA 1
ATOM 1511 C C . LEU A 1 196 ? -5.258 7.024 29.143 1.00 96.25 196 LEU A C 1
ATOM 1513 O O . LEU A 1 196 ? -5.203 7.740 30.150 1.00 96.25 196 LEU A O 1
ATOM 1517 N N . LYS A 1 197 ? -5.696 5.772 29.153 1.00 93.25 197 LYS A N 1
ATOM 1518 C CA . LYS A 1 197 ? -6.105 5.050 30.359 1.00 93.25 197 LYS A CA 1
ATOM 1519 C C . LYS A 1 197 ? -5.381 3.714 30.394 1.00 93.25 197 LYS A C 1
ATOM 1521 O O . LYS A 1 197 ? -4.794 3.347 29.401 1.00 93.25 197 LYS A O 1
ATOM 1526 N N . ASP A 1 198 ? -5.320 3.117 31.570 1.00 94.06 198 ASP A N 1
ATOM 1527 C CA . ASP A 1 198 ? -4.908 1.730 31.785 1.00 94.06 198 ASP A CA 1
ATOM 1528 C C . ASP A 1 198 ? -6.170 1.095 32.368 1.00 94.06 198 ASP A C 1
ATOM 1530 O O . ASP A 1 198 ? -6.545 1.357 33.521 1.00 94.06 198 ASP A O 1
ATOM 1534 N N . THR A 1 199 ? -6.967 0.513 31.483 1.00 89.88 199 THR A N 1
ATOM 1535 C CA . THR A 1 199 ? -8.356 0.128 31.723 1.00 89.88 199 THR A CA 1
ATOM 1536 C C . THR A 1 199 ? -8.417 -1.261 32.338 1.00 89.88 199 THR A C 1
ATOM 1538 O O . THR A 1 199 ? -9.288 -1.502 33.184 1.00 89.88 199 THR A O 1
ATOM 1541 N N . ASP A 1 200 ? -7.488 -2.142 31.977 1.00 89.75 200 ASP A N 1
ATOM 1542 C CA . ASP A 1 200 ? -7.402 -3.503 32.500 1.00 89.75 200 ASP A CA 1
ATOM 1543 C C . ASP A 1 200 ? -6.395 -3.671 33.666 1.00 89.75 200 ASP A C 1
ATOM 1545 O O . ASP A 1 200 ? -6.502 -4.628 34.445 1.00 89.75 200 ASP A O 1
ATOM 1549 N N . GLY A 1 201 ? -5.528 -2.681 33.900 1.00 92.38 201 GLY A N 1
ATOM 1550 C CA . GLY A 1 201 ? -4.602 -2.619 35.027 1.00 92.38 201 GLY A CA 1
ATOM 1551 C C . GLY A 1 201 ? -3.290 -3.370 34.809 1.00 92.38 201 GLY A C 1
ATOM 1552 O O . GLY A 1 201 ? -2.647 -3.733 35.808 1.00 92.38 201 GLY A O 1
ATOM 1553 N N . ASP A 1 202 ? -2.910 -3.655 33.565 1.00 92.12 202 ASP A N 1
ATOM 1554 C CA . ASP A 1 202 ? -1.678 -4.366 33.226 1.00 92.12 202 ASP A CA 1
ATOM 1555 C C . ASP A 1 202 ? -0.436 -3.443 33.146 1.00 92.12 202 ASP A C 1
ATOM 1557 O O . ASP A 1 202 ? 0.709 -3.905 33.258 1.00 92.12 202 ASP A O 1
ATOM 1561 N N . GLY A 1 203 ? -0.662 -2.124 33.108 1.00 92.06 203 GLY A N 1
ATOM 1562 C CA . GLY A 1 203 ? 0.360 -1.082 33.057 1.00 92.06 203 GLY A CA 1
ATOM 1563 C C . GLY A 1 203 ? 0.711 -0.584 31.650 1.00 92.06 203 GLY A C 1
ATOM 1564 O O . GLY A 1 203 ? 1.556 0.316 31.542 1.00 92.06 203 GLY A O 1
ATOM 1565 N N . ILE A 1 204 ? 0.083 -1.124 30.608 1.00 92.00 204 ILE A N 1
ATOM 1566 C CA . ILE A 1 204 ? 0.060 -0.604 29.242 1.00 92.00 204 ILE A CA 1
ATOM 1567 C C . ILE A 1 204 ? -1.109 0.390 29.147 1.00 92.00 204 ILE A C 1
ATOM 1569 O O . ILE A 1 204 ? -2.106 0.305 29.856 1.00 92.00 204 ILE A O 1
ATOM 1573 N N . LEU A 1 205 ? -0.929 1.466 28.377 1.00 95.81 205 LEU A N 1
ATOM 1574 C CA . LEU A 1 205 ? -1.985 2.465 28.208 1.00 95.81 205 LEU A CA 1
ATOM 1575 C C . LEU A 1 205 ? -2.790 2.149 26.950 1.00 95.81 205 LEU A C 1
ATOM 1577 O O . LEU A 1 205 ? -2.201 1.946 25.891 1.00 95.81 205 LEU A O 1
ATOM 1581 N N . GLU A 1 206 ? -4.111 2.277 27.019 1.00 97.25 206 GLU A N 1
ATOM 1582 C CA . GLU A 1 206 ? -4.991 2.264 25.860 1.00 97.25 206 GLU A CA 1
ATOM 1583 C C . GLU A 1 206 ? -5.375 3.681 25.423 1.00 97.25 206 GLU A C 1
ATOM 1585 O O . GLU A 1 206 ? -5.606 4.606 26.219 1.00 97.25 206 GLU A O 1
ATOM 1590 N N . ARG A 1 207 ? -5.522 3.848 24.108 1.00 97.50 207 ARG A N 1
ATOM 1591 C CA . ARG A 1 207 ? -6.153 5.021 23.512 1.00 97.50 207 ARG A CA 1
ATOM 1592 C C . ARG A 1 207 ? -7.665 4.859 23.560 1.00 97.50 207 ARG A C 1
ATOM 1594 O O . ARG A 1 207 ? -8.247 4.109 22.784 1.00 97.50 207 ARG A O 1
ATOM 1601 N N . MET A 1 208 ? -8.317 5.653 24.402 1.00 97.81 208 MET A N 1
ATOM 1602 C CA . MET A 1 208 ? -9.769 5.790 24.400 1.00 97.81 208 MET A CA 1
ATOM 1603 C C . MET A 1 208 ? -10.221 6.690 23.248 1.00 97.81 208 MET A C 1
ATOM 1605 O O . MET A 1 208 ? -9.802 7.848 23.148 1.00 97.81 208 MET A O 1
ATOM 1609 N N . LEU A 1 209 ? -11.107 6.168 22.408 1.00 98.00 209 LEU A N 1
ATOM 1610 C CA . LEU A 1 209 ? -11.792 6.874 21.332 1.00 98.00 209 LEU A CA 1
ATOM 1611 C C . LEU A 1 209 ? -13.305 6.793 21.530 1.00 98.00 209 LEU A C 1
ATOM 1613 O O . LEU A 1 209 ? -13.828 5.897 22.192 1.00 98.00 209 LEU A O 1
ATOM 1617 N N . LYS A 1 210 ? -14.026 7.752 20.948 1.00 98.19 210 LYS A N 1
ATOM 1618 C CA . LYS A 1 210 ? -15.491 7.761 20.946 1.00 98.19 210 LYS A CA 1
ATOM 1619 C C . LYS A 1 210 ? -16.018 7.848 19.533 1.00 98.19 210 LYS A C 1
ATOM 1621 O O . LYS A 1 210 ? -15.443 8.558 18.715 1.00 98.19 210 LYS A O 1
ATOM 1626 N N . PHE A 1 211 ? -17.134 7.179 19.295 1.00 98.31 211 PHE A N 1
ATOM 1627 C CA . PHE A 1 211 ? -17.830 7.160 18.013 1.00 98.31 211 PHE A CA 1
ATOM 1628 C C . PHE A 1 211 ? -19.269 7.606 18.223 1.00 98.31 211 PHE A C 1
ATOM 1630 O O . PHE A 1 211 ? -19.853 7.333 19.282 1.00 98.31 211 PHE A O 1
ATOM 1637 N N . ASP A 1 212 ? -19.820 8.315 17.237 1.00 98.00 212 ASP A N 1
ATOM 1638 C CA . ASP A 1 212 ? -21.226 8.703 17.259 1.00 98.00 212 ASP A CA 1
ATOM 1639 C C . ASP A 1 212 ? -22.103 7.454 17.278 1.00 98.00 212 ASP A C 1
ATOM 1641 O O . ASP A 1 212 ? -22.008 6.587 16.410 1.00 98.00 212 ASP A O 1
ATOM 1645 N N . ARG A 1 213 ? -22.922 7.329 18.324 1.00 97.25 213 ARG A N 1
ATOM 1646 C CA . ARG A 1 213 ? -23.717 6.121 18.523 1.00 97.25 213 ARG A CA 1
ATOM 1647 C C . ARG A 1 213 ? -24.739 5.936 17.405 1.00 97.25 213 ARG A C 1
ATOM 1649 O O . ARG A 1 213 ? -24.953 4.800 17.005 1.00 97.25 213 ARG A O 1
ATOM 1656 N N . GLU A 1 214 ? -25.347 7.012 16.909 1.00 95.94 214 GLU A N 1
ATOM 1657 C CA . GLU A 1 214 ? -26.361 6.934 15.853 1.00 95.94 214 GLU A CA 1
ATOM 1658 C C . GLU A 1 214 ? -25.739 6.412 14.551 1.00 95.94 214 GLU A C 1
ATOM 1660 O O . GLU A 1 214 ? -26.323 5.558 13.884 1.00 95.94 214 GLU A O 1
ATOM 1665 N N . GLU A 1 215 ? -24.516 6.845 14.229 1.00 97.50 215 GLU A N 1
ATOM 1666 C CA . GLU A 1 215 ? -23.773 6.337 13.069 1.00 97.50 215 GLU A CA 1
ATOM 1667 C C . GLU A 1 215 ? -23.373 4.861 13.224 1.00 97.50 215 GLU A C 1
ATOM 1669 O O . GLU A 1 215 ? -23.480 4.094 12.265 1.00 97.50 215 GLU A O 1
ATOM 1674 N N . VAL A 1 216 ? -22.969 4.433 14.426 1.00 97.31 216 VAL A N 1
ATOM 1675 C CA . VAL A 1 216 ? -22.659 3.019 14.710 1.00 97.31 216 VAL A CA 1
ATOM 1676 C C . VAL A 1 216 ? -23.913 2.144 14.623 1.00 97.31 216 VAL A C 1
ATOM 1678 O O . VAL A 1 216 ? -23.901 1.103 13.968 1.00 97.31 216 VAL A O 1
ATOM 1681 N N . GLU A 1 217 ? -25.021 2.567 15.230 1.00 95.75 217 GLU A N 1
ATOM 1682 C CA . GLU A 1 217 ? -26.299 1.845 15.181 1.00 95.75 217 GLU A CA 1
ATOM 1683 C C . GLU A 1 217 ? -26.845 1.729 13.749 1.00 95.75 217 GLU A C 1
ATOM 1685 O O . GLU A 1 217 ? -27.503 0.744 13.421 1.00 95.75 217 GLU A O 1
ATOM 1690 N N . ALA A 1 218 ? -26.539 2.689 12.872 1.00 95.75 218 ALA A N 1
ATOM 1691 C CA . ALA A 1 218 ? -26.958 2.655 11.474 1.00 95.75 218 ALA A CA 1
ATOM 1692 C C . ALA A 1 218 ? -26.268 1.559 10.640 1.00 95.75 218 ALA A C 1
ATOM 1694 O O . ALA A 1 218 ? -26.804 1.175 9.595 1.00 95.75 218 ALA A O 1
ATOM 1695 N N . ILE A 1 219 ? -25.099 1.065 11.068 1.00 96.44 219 ILE A N 1
ATOM 1696 C CA . ILE A 1 219 ? -24.316 0.068 10.317 1.00 96.44 219 ILE A CA 1
ATOM 1697 C C . ILE A 1 219 ? -24.329 -1.333 10.940 1.00 96.44 219 ILE A C 1
ATOM 1699 O O . ILE A 1 219 ? -23.921 -2.287 10.277 1.00 96.44 219 ILE A O 1
ATOM 1703 N N . LEU A 1 220 ? -24.798 -1.481 12.182 1.00 96.06 220 LEU A N 1
ATOM 1704 C CA . LEU A 1 220 ? -24.834 -2.766 12.883 1.00 96.06 220 LEU A CA 1
ATOM 1705 C C . LEU A 1 220 ? -26.239 -3.382 12.876 1.00 96.06 220 LEU A C 1
ATOM 1707 O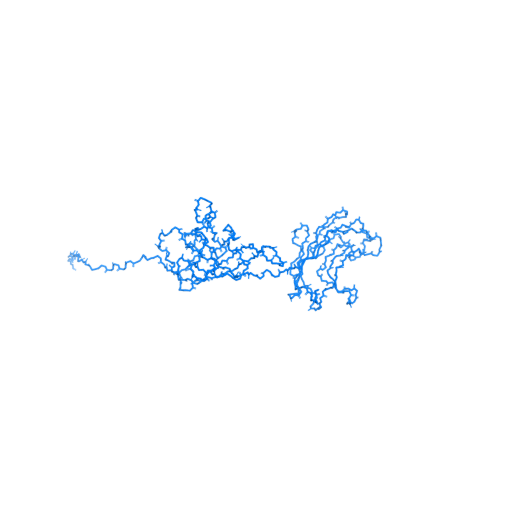 O . LEU A 1 220 ? -27.237 -2.725 13.159 1.00 96.06 220 LEU A O 1
ATOM 1711 N N . GLY A 1 221 ? -26.310 -4.681 12.580 1.00 93.94 221 GLY A N 1
ATOM 1712 C CA . GLY A 1 221 ? -27.527 -5.484 12.717 1.00 93.94 221 GLY A CA 1
ATOM 1713 C C . GLY A 1 221 ? -27.550 -6.257 14.036 1.00 93.94 221 GLY A C 1
ATOM 1714 O O . GLY A 1 221 ? -26.496 -6.576 14.582 1.00 93.94 221 GLY A O 1
ATOM 1715 N N . ALA A 1 222 ? -28.744 -6.588 14.535 1.00 96.19 222 ALA A N 1
ATOM 1716 C CA . ALA A 1 222 ? -28.892 -7.403 15.740 1.00 96.19 222 ALA A CA 1
ATOM 1717 C C . ALA A 1 222 ? -28.280 -8.809 15.576 1.00 96.19 222 ALA A C 1
ATOM 1719 O O . ALA A 1 222 ? -28.462 -9.459 14.542 1.00 96.19 222 ALA A O 1
ATOM 1720 N N . GLY A 1 223 ? -27.597 -9.291 16.615 1.00 97.12 223 GLY A N 1
ATOM 1721 C CA . GLY A 1 223 ? -26.905 -10.579 16.634 1.00 97.12 223 GLY A CA 1
ATOM 1722 C C . GLY A 1 223 ? -26.136 -10.806 17.937 1.00 97.12 223 GLY A C 1
ATOM 1723 O O . GLY A 1 223 ? -25.777 -9.850 18.618 1.00 97.12 223 GLY A O 1
ATOM 1724 N N . ASP A 1 224 ? -25.890 -12.070 18.283 1.00 95.75 224 ASP A N 1
ATOM 1725 C CA . ASP A 1 224 ? -25.207 -12.437 19.535 1.00 95.75 224 ASP A CA 1
ATOM 1726 C C . ASP A 1 224 ? -23.669 -12.363 19.430 1.00 95.75 224 ASP A C 1
ATOM 1728 O O . ASP A 1 224 ? -23.005 -12.152 20.440 1.00 95.75 224 ASP A O 1
ATOM 1732 N N . GLU A 1 225 ? -23.121 -12.490 18.214 1.00 96.81 225 GLU A N 1
ATOM 1733 C CA . GLU A 1 225 ? -21.681 -12.461 17.900 1.00 96.81 225 GLU A CA 1
ATOM 1734 C C . GLU A 1 225 ? -21.425 -11.529 16.700 1.00 96.81 225 GLU A C 1
ATOM 1736 O O . GLU A 1 225 ? -21.195 -11.968 15.570 1.00 96.81 225 GLU A O 1
ATOM 1741 N N . VAL A 1 226 ? -21.547 -10.220 16.918 1.00 97.69 226 VAL A N 1
ATOM 1742 C CA . VAL A 1 226 ? -21.270 -9.203 15.895 1.00 97.69 226 VAL A CA 1
ATOM 1743 C C . VAL A 1 226 ? -19.809 -8.787 16.002 1.00 97.69 226 VAL A C 1
ATOM 1745 O O . VAL A 1 226 ? -19.413 -8.156 16.978 1.00 97.69 226 VAL A O 1
ATOM 1748 N N . ILE A 1 227 ? -19.020 -9.135 14.985 1.00 97.50 227 ILE A N 1
ATOM 1749 C CA . ILE A 1 227 ? -17.618 -8.722 14.883 1.00 97.50 227 ILE A CA 1
ATOM 1750 C C . ILE A 1 227 ? -17.563 -7.279 14.389 1.00 97.50 227 ILE A C 1
ATOM 1752 O O . ILE A 1 227 ? -18.184 -6.928 13.380 1.00 97.50 227 ILE A O 1
ATOM 1756 N N . ILE A 1 228 ? -16.786 -6.467 15.088 1.00 97.25 228 ILE A N 1
ATOM 1757 C CA . ILE A 1 228 ? -16.440 -5.106 14.699 1.00 97.25 228 ILE A CA 1
ATOM 1758 C C . ILE A 1 228 ? -14.931 -4.999 14.551 1.00 97.25 228 ILE A C 1
ATOM 1760 O O . ILE A 1 228 ? -14.183 -5.604 15.313 1.00 97.25 228 ILE A O 1
ATOM 1764 N N . THR A 1 229 ? -14.486 -4.238 13.562 1.00 97.56 229 THR A N 1
ATOM 1765 C CA . THR A 1 229 ? -13.069 -4.067 13.255 1.00 97.56 229 THR A CA 1
ATOM 1766 C C . THR A 1 229 ? -12.665 -2.608 13.331 1.00 97.56 229 THR A C 1
ATOM 1768 O O . THR A 1 229 ? -13.468 -1.703 13.084 1.00 97.56 229 THR A O 1
ATOM 1771 N N . PHE A 1 230 ? -11.400 -2.390 13.663 1.00 97.44 230 PHE A N 1
ATOM 1772 C CA . PHE A 1 230 ? -10.770 -1.083 13.702 1.00 97.44 230 PHE A CA 1
ATOM 1773 C C . PHE A 1 230 ? -9.446 -1.151 12.970 1.00 97.44 230 PHE A C 1
ATOM 1775 O O . PHE A 1 230 ? -8.682 -2.098 13.131 1.00 97.44 230 PHE A O 1
ATOM 1782 N N . GLU A 1 231 ? -9.176 -0.114 12.195 1.00 93.19 231 GLU A N 1
ATOM 1783 C CA . GLU A 1 231 ? -7.886 0.115 11.565 1.00 93.19 231 GLU A CA 1
ATOM 1784 C C . GLU A 1 231 ? -7.452 1.554 11.827 1.00 93.19 231 GLU A C 1
ATOM 1786 O O . GLU A 1 231 ? -8.281 2.458 11.996 1.00 93.19 231 GLU A O 1
ATOM 1791 N N . GLY A 1 232 ? -6.145 1.772 11.870 1.00 92.94 232 GLY A N 1
ATOM 1792 C CA . GLY A 1 232 ? -5.586 3.099 12.053 1.00 92.94 232 GLY A CA 1
ATOM 1793 C C . GLY A 1 232 ? -4.083 3.126 11.852 1.00 92.94 232 GLY A C 1
ATOM 1794 O O . GLY A 1 232 ? -3.474 2.173 11.369 1.00 92.94 232 GLY A O 1
ATOM 1795 N N . LYS A 1 233 ? -3.470 4.257 12.199 1.00 92.12 233 LYS A N 1
ATOM 1796 C CA . LYS A 1 233 ? -2.019 4.436 12.128 1.00 92.12 233 LYS A CA 1
ATOM 1797 C C . LYS A 1 233 ? -1.469 4.920 13.453 1.00 92.12 233 LYS A C 1
ATOM 1799 O O . LYS A 1 233 ? -2.119 5.695 14.154 1.00 92.12 233 LYS A O 1
ATOM 1804 N N . VAL A 1 234 ? -0.245 4.507 13.742 1.00 92.81 234 VAL A N 1
ATOM 1805 C CA . VAL A 1 234 ? 0.485 4.881 14.950 1.00 92.81 234 VAL A CA 1
ATOM 1806 C C . VAL A 1 234 ? 1.939 5.173 14.601 1.00 92.81 234 VAL A C 1
ATOM 1808 O O . VAL A 1 234 ? 2.536 4.506 13.755 1.00 92.81 234 VAL A O 1
ATOM 1811 N N . GLY A 1 235 ? 2.506 6.199 15.230 1.00 84.12 235 GLY A N 1
ATOM 1812 C CA . GLY A 1 235 ? 3.941 6.448 15.152 1.00 84.12 235 GLY A CA 1
ATOM 1813 C C . GLY A 1 235 ? 4.711 5.455 16.018 1.00 84.12 235 GLY A C 1
ATOM 1814 O O . GLY A 1 235 ? 4.289 5.155 17.133 1.00 84.12 235 GLY A O 1
ATOM 1815 N N . TYR A 1 236 ? 5.855 4.982 15.536 1.00 82.00 236 TYR A N 1
ATOM 1816 C CA . TYR A 1 236 ? 6.800 4.214 16.344 1.00 82.00 236 TYR A CA 1
ATOM 1817 C C . TYR A 1 236 ? 8.185 4.850 16.284 1.00 82.00 236 TYR A C 1
ATOM 1819 O O . TYR A 1 236 ? 8.581 5.436 15.275 1.00 82.00 236 TYR A O 1
ATOM 1827 N N . GLU A 1 237 ? 8.928 4.724 17.377 1.00 78.19 237 GLU A N 1
ATOM 1828 C CA . GLU A 1 237 ? 10.331 5.111 17.468 1.00 78.19 237 GLU A CA 1
ATOM 1829 C C . GLU A 1 237 ? 11.039 4.085 18.353 1.00 78.19 237 GLU A C 1
ATOM 1831 O O . GLU A 1 237 ? 10.700 3.916 19.524 1.00 78.19 237 GLU A O 1
ATOM 1836 N N . ASN A 1 238 ? 12.007 3.370 17.785 1.00 73.19 238 ASN A N 1
ATOM 1837 C CA . ASN A 1 238 ? 12.841 2.415 18.502 1.00 73.19 238 ASN A CA 1
ATOM 1838 C C . ASN A 1 238 ? 14.327 2.628 18.153 1.00 73.19 238 ASN A C 1
ATOM 1840 O O . ASN A 1 238 ? 14.689 3.531 17.402 1.00 73.19 238 ASN A O 1
ATOM 1844 N N . GLU A 1 239 ? 15.221 1.820 18.728 1.00 70.56 239 GLU A N 1
ATOM 1845 C CA . GLU A 1 239 ? 16.673 1.980 18.525 1.00 70.56 239 GLU A CA 1
ATOM 1846 C C . GLU A 1 239 ? 17.143 1.701 17.083 1.00 70.56 239 GLU A C 1
ATOM 1848 O O . GLU A 1 239 ? 18.280 2.028 16.735 1.00 70.56 239 GLU A O 1
ATOM 1853 N N . ILE A 1 240 ? 16.301 1.065 16.265 1.00 65.00 240 ILE A N 1
ATOM 1854 C CA . ILE A 1 240 ? 16.613 0.599 14.910 1.00 65.00 240 ILE A CA 1
ATOM 1855 C C . ILE A 1 240 ? 15.986 1.522 13.863 1.00 65.00 240 ILE A C 1
ATOM 1857 O O . ILE A 1 240 ? 16.644 1.833 12.870 1.00 65.00 240 ILE A O 1
ATOM 1861 N N . ASP A 1 241 ? 14.744 1.954 14.079 1.00 66.50 241 ASP A N 1
ATOM 1862 C CA . ASP A 1 241 ? 13.963 2.713 13.110 1.00 66.50 241 ASP A CA 1
ATOM 1863 C C . ASP A 1 241 ? 12.867 3.573 13.770 1.00 66.50 241 ASP A C 1
ATOM 1865 O O . ASP A 1 241 ? 12.477 3.374 14.924 1.00 66.50 241 ASP A O 1
ATOM 1869 N N . SER A 1 242 ? 12.364 4.545 13.015 1.00 76.25 242 SER A N 1
ATOM 1870 C CA . SER A 1 242 ? 11.232 5.388 13.392 1.00 76.25 242 SER A CA 1
ATOM 1871 C C . SER A 1 242 ? 10.337 5.611 12.182 1.00 76.25 242 SER A C 1
ATOM 1873 O O . SER A 1 242 ? 10.836 5.906 11.095 1.00 76.25 242 SER A O 1
ATOM 1875 N N . GLY A 1 243 ? 9.023 5.540 12.361 1.00 80.94 243 GLY A N 1
ATOM 1876 C CA . GLY A 1 243 ? 8.100 5.624 11.240 1.00 80.94 243 GLY A CA 1
ATOM 1877 C C . GLY A 1 243 ? 6.638 5.623 11.652 1.00 80.94 243 GLY A C 1
ATOM 1878 O O . GLY A 1 243 ? 6.282 5.982 12.774 1.00 80.94 243 GLY A O 1
ATOM 1879 N N . MET A 1 244 ? 5.787 5.239 10.705 1.00 84.00 244 MET A N 1
ATOM 1880 C CA . MET A 1 244 ? 4.354 5.054 10.912 1.00 84.00 244 MET A CA 1
ATOM 1881 C C . MET A 1 244 ? 4.013 3.603 10.604 1.00 84.00 244 MET A C 1
ATOM 1883 O O . MET A 1 244 ? 4.288 3.137 9.501 1.00 84.00 244 MET A O 1
ATOM 1887 N N . ALA A 1 245 ? 3.380 2.922 11.549 1.00 86.38 245 ALA A N 1
ATOM 1888 C CA . ALA A 1 245 ? 2.794 1.609 11.343 1.00 86.38 245 ALA A CA 1
ATOM 1889 C C . ALA A 1 245 ? 1.281 1.741 11.133 1.00 86.38 245 ALA A C 1
ATOM 1891 O O . ALA A 1 245 ? 0.654 2.701 11.595 1.00 86.38 245 ALA A O 1
ATOM 1892 N N . VAL A 1 246 ? 0.697 0.777 10.427 1.00 90.81 246 VAL A N 1
ATOM 1893 C CA . VAL A 1 246 ? -0.751 0.538 10.456 1.00 90.81 246 VAL A CA 1
ATOM 1894 C C . VAL A 1 246 ? -1.024 -0.416 11.614 1.00 90.81 246 VAL A C 1
ATOM 1896 O O . VAL A 1 246 ? -0.209 -1.298 11.868 1.00 90.81 246 VAL A O 1
ATOM 1899 N N . PHE A 1 247 ? -2.138 -0.241 12.313 1.00 94.69 247 PHE A N 1
ATOM 1900 C CA . PHE A 1 247 ? -2.641 -1.226 13.265 1.00 94.69 247 PHE A CA 1
ATOM 1901 C C . PHE A 1 247 ? -4.025 -1.701 12.835 1.00 94.69 247 PHE A C 1
ATOM 1903 O O . PHE A 1 247 ? -4.769 -0.947 12.198 1.00 94.69 247 PHE A O 1
ATOM 1910 N N . GLU A 1 248 ? -4.364 -2.927 13.211 1.00 95.56 248 GLU A N 1
ATOM 1911 C CA . GLU A 1 248 ? -5.699 -3.490 13.056 1.00 95.56 248 GLU A CA 1
ATOM 1912 C C . GLU A 1 248 ? -6.106 -4.226 14.328 1.00 95.56 248 GLU A C 1
ATOM 1914 O O . GLU A 1 248 ? -5.264 -4.755 15.046 1.00 95.56 248 GLU A O 1
ATOM 1919 N N . GLY A 1 249 ? -7.399 -4.280 14.606 1.00 97.31 249 GLY A N 1
ATOM 1920 C CA . GLY A 1 249 ? -7.918 -5.065 15.712 1.00 97.31 249 GLY A CA 1
ATOM 1921 C C . GLY A 1 249 ? -9.411 -5.296 15.570 1.00 97.31 249 GLY A C 1
ATOM 1922 O O . GLY A 1 249 ? -10.084 -4.677 14.738 1.00 97.31 249 GLY A O 1
ATOM 1923 N N . MET A 1 250 ? -9.942 -6.201 16.381 1.00 97.94 250 MET A N 1
ATOM 1924 C CA . MET A 1 250 ? -11.362 -6.520 16.377 1.00 97.94 250 MET A CA 1
AT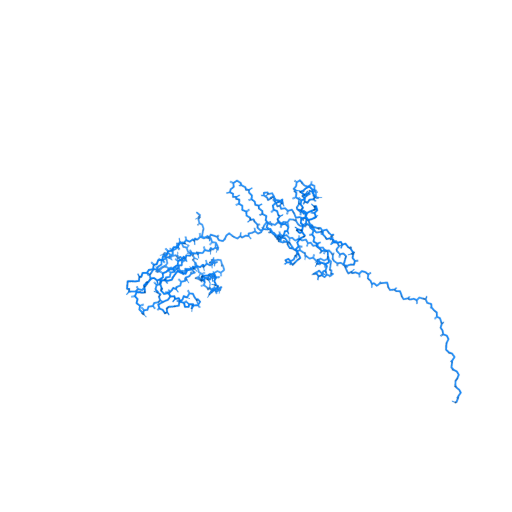OM 1925 C C . MET A 1 250 ? -11.885 -6.779 17.779 1.00 97.94 250 MET A C 1
ATOM 1927 O O . MET A 1 250 ? -11.133 -7.172 18.664 1.00 97.94 250 MET A O 1
ATOM 1931 N N . ASP A 1 251 ? -13.193 -6.633 17.927 1.00 98.31 251 ASP A N 1
ATOM 1932 C CA . ASP A 1 251 ? -13.928 -7.079 19.103 1.00 98.31 251 ASP A CA 1
ATOM 1933 C C . ASP A 1 251 ? -15.225 -7.783 18.667 1.00 98.31 251 ASP A C 1
ATOM 1935 O O . ASP A 1 251 ? -15.679 -7.639 17.526 1.00 98.31 251 ASP A O 1
ATOM 1939 N N . THR A 1 252 ? -15.810 -8.590 19.549 1.00 98.12 252 THR A N 1
ATOM 1940 C CA . THR A 1 252 ? -17.077 -9.292 19.323 1.00 98.12 252 THR A CA 1
ATOM 1941 C C . THR A 1 252 ? -18.096 -8.872 20.368 1.00 98.12 252 THR A C 1
ATOM 1943 O O . THR A 1 252 ? -17.948 -9.167 21.549 1.00 98.12 252 THR A O 1
ATOM 1946 N N . ILE A 1 253 ? -19.184 -8.255 19.912 1.00 98.12 253 ILE A N 1
ATOM 1947 C CA . ILE A 1 253 ? -20.233 -7.717 20.782 1.00 98.12 253 ILE A CA 1
ATOM 1948 C C . ILE A 1 253 ? -21.586 -8.377 20.518 1.00 98.12 253 ILE A C 1
ATOM 1950 O O . ILE A 1 253 ? -21.837 -8.954 19.458 1.00 98.12 253 ILE A O 1
ATOM 1954 N N . THR A 1 254 ? -22.512 -8.220 21.461 1.00 98.19 254 THR A N 1
ATOM 1955 C CA . THR A 1 254 ? -23.930 -8.524 21.254 1.00 98.19 254 THR A CA 1
ATOM 1956 C C . THR A 1 254 ? -24.682 -7.257 20.843 1.00 98.19 254 THR A C 1
ATOM 1958 O O . THR A 1 254 ? -24.602 -6.229 21.510 1.00 98.19 254 THR A O 1
ATOM 1961 N N . VAL A 1 255 ? -25.489 -7.323 19.787 1.00 97.88 255 VAL A N 1
ATOM 1962 C CA . VAL A 1 255 ? -26.366 -6.229 19.349 1.00 97.88 255 VAL A CA 1
ATOM 1963 C C . VAL A 1 255 ? -27.820 -6.658 19.509 1.00 97.88 255 VAL A C 1
ATOM 1965 O O . VAL A 1 255 ? -28.253 -7.654 18.930 1.00 97.88 255 VAL A O 1
ATOM 1968 N N . ILE A 1 256 ? -28.600 -5.895 20.278 1.00 96.94 256 ILE A N 1
ATOM 1969 C CA . ILE A 1 256 ? -30.021 -6.177 20.517 1.00 96.94 256 ILE A CA 1
ATOM 1970 C C . ILE A 1 256 ? -30.920 -5.085 19.942 1.00 96.94 256 ILE A C 1
ATOM 1972 O O . ILE A 1 256 ? -30.626 -3.893 20.026 1.00 96.94 256 ILE A O 1
ATOM 1976 N N . GLU A 1 257 ? -32.061 -5.512 19.406 1.00 93.81 257 GLU A N 1
ATOM 1977 C CA . GLU A 1 257 ? -33.098 -4.631 18.872 1.00 93.81 257 GLU A CA 1
ATOM 1978 C C . GLU A 1 257 ? -33.661 -3.665 19.919 1.00 93.81 257 GLU A C 1
ATOM 1980 O O . GLU A 1 257 ? -33.738 -3.957 21.121 1.00 93.81 257 GLU A O 1
ATOM 1985 N N . SER A 1 258 ? -34.168 -2.532 19.432 1.00 82.56 258 SER A N 1
ATOM 1986 C CA . SER A 1 258 ? -34.940 -1.614 20.263 1.00 82.56 258 SER A CA 1
ATOM 1987 C C . SER A 1 258 ? -36.189 -2.325 20.809 1.00 82.56 258 SER A C 1
ATOM 1989 O O . SER A 1 258 ? -37.037 -2.838 20.075 1.00 82.56 258 SER A O 1
ATOM 1991 N N . SER A 1 259 ? -36.325 -2.398 22.134 1.00 65.19 259 SER A N 1
ATOM 1992 C CA . SER A 1 259 ? -37.445 -3.104 22.765 1.00 65.19 259 SER A CA 1
ATOM 1993 C C . SER A 1 259 ? -38.738 -2.291 22.644 1.00 65.19 259 SER A C 1
ATOM 1995 O O . SER A 1 259 ? -39.104 -1.532 23.537 1.00 65.19 259 SER A O 1
ATOM 1997 N N . ASN A 1 260 ? -39.471 -2.484 21.545 1.00 49.38 260 ASN A N 1
ATOM 1998 C CA . ASN A 1 260 ? -40.803 -1.915 21.330 1.00 49.38 260 ASN A CA 1
ATOM 1999 C C . ASN A 1 260 ? -41.849 -2.968 20.921 1.00 49.38 260 ASN A C 1
ATOM 2001 O O . ASN A 1 260 ? -42.533 -2.807 19.919 1.00 49.38 260 ASN A O 1
ATOM 2005 N N . VAL A 1 261 ? -42.074 -4.003 21.747 1.00 46.75 261 VAL A N 1
ATOM 2006 C CA . VAL A 1 261 ? -43.397 -4.662 21.826 1.00 46.75 261 VAL A CA 1
ATOM 2007 C C . VAL A 1 261 ? -43.723 -5.042 23.274 1.00 46.75 261 VAL A C 1
ATOM 2009 O O . VAL A 1 261 ? -43.333 -6.087 23.786 1.00 46.75 261 VAL A O 1
ATOM 2012 N N . ARG A 1 262 ? -44.528 -4.200 23.934 1.00 41.59 262 ARG A N 1
ATOM 2013 C CA . ARG A 1 262 ? -45.457 -4.675 24.966 1.00 41.59 262 ARG A CA 1
ATOM 2014 C C . ARG A 1 262 ? -46.550 -5.464 24.246 1.00 41.59 262 ARG A C 1
ATOM 2016 O O . ARG A 1 262 ? -47.422 -4.851 23.632 1.00 41.59 262 ARG A O 1
ATOM 2023 N N . GLU A 1 263 ? -46.551 -6.790 24.345 1.00 41.53 263 GLU A N 1
ATOM 2024 C CA . GLU A 1 263 ? -47.745 -7.586 24.039 1.00 41.53 263 GLU A CA 1
ATOM 2025 C C . GLU A 1 263 ? -48.828 -7.273 25.082 1.00 41.53 263 GLU A C 1
ATOM 2027 O O . GLU A 1 263 ? -48.972 -7.930 26.110 1.00 41.53 263 GLU A O 1
ATOM 2032 N N . ASN A 1 264 ? -49.596 -6.217 24.834 1.00 40.94 264 ASN A N 1
ATOM 2033 C CA . ASN A 1 264 ? -50.763 -5.857 25.626 1.00 40.94 264 ASN A CA 1
ATOM 2034 C C . ASN A 1 264 ? -52.010 -6.489 24.985 1.00 40.94 264 ASN A C 1
ATOM 2036 O O . ASN A 1 264 ? -52.883 -5.795 24.467 1.00 40.94 264 ASN A O 1
ATOM 2040 N N . ASN A 1 265 ? -52.114 -7.822 25.010 1.00 38.84 265 ASN A N 1
ATOM 2041 C CA . ASN A 1 265 ? -53.368 -8.498 24.667 1.00 38.84 265 ASN A CA 1
ATOM 2042 C C . ASN A 1 265 ? -54.347 -8.374 25.842 1.00 38.84 265 ASN A C 1
ATOM 2044 O O . ASN A 1 265 ? -54.357 -9.151 26.799 1.00 38.84 265 ASN A O 1
ATOM 2048 N N . GLY A 1 266 ? -55.139 -7.303 25.770 1.00 36.38 266 GLY A N 1
ATOM 2049 C CA . GLY A 1 266 ? -56.061 -6.843 26.793 1.00 36.38 266 GLY A CA 1
ATOM 2050 C C . GLY A 1 266 ? -57.120 -7.865 27.207 1.00 36.38 266 GLY A C 1
ATOM 2051 O O . GLY A 1 266 ? -57.926 -8.345 26.413 1.00 36.38 266 GLY A O 1
ATOM 2052 N N . LYS A 1 267 ? -57.214 -8.087 28.520 1.00 41.81 267 LYS A N 1
ATOM 2053 C CA . LYS A 1 267 ? -58.474 -8.456 29.169 1.00 41.81 267 LYS A CA 1
ATOM 2054 C C . LYS A 1 267 ? -59.330 -7.202 29.356 1.00 41.81 267 LYS A C 1
ATOM 2056 O O . LYS A 1 267 ? -58.979 -6.368 30.188 1.00 41.81 267 LYS A O 1
ATOM 2061 N N . LYS A 1 268 ? -60.486 -7.156 28.681 1.00 39.06 268 LYS A N 1
ATOM 2062 C CA . LYS A 1 268 ? -61.844 -6.854 29.208 1.00 39.06 268 LYS A CA 1
ATOM 2063 C C . LYS A 1 268 ? -62.713 -6.120 28.180 1.00 39.06 268 LYS A C 1
ATOM 2065 O O . LYS A 1 268 ? -62.334 -5.062 27.702 1.00 39.06 268 LYS A O 1
ATOM 2070 N N . GLY A 1 269 ? -63.959 -6.586 28.048 1.00 33.31 269 GLY A N 1
ATOM 2071 C CA . GLY A 1 269 ? -65.109 -5.682 27.941 1.00 33.31 269 GLY A CA 1
ATOM 2072 C C . GLY A 1 269 ? -66.124 -6.017 26.854 1.00 33.31 269 GLY A C 1
ATOM 2073 O O . GLY A 1 269 ? -65.959 -5.615 25.713 1.00 33.31 269 GLY A O 1
ATOM 2074 N N . ASN A 1 270 ? -67.206 -6.692 27.248 1.00 40.16 270 ASN A N 1
ATOM 2075 C CA . ASN A 1 270 ? -68.448 -6.861 26.488 1.00 40.16 270 ASN A CA 1
ATOM 2076 C C . ASN A 1 270 ? -68.966 -5.551 25.862 1.00 40.16 270 ASN A C 1
ATOM 2078 O O . ASN A 1 270 ? -69.101 -4.555 26.572 1.00 40.16 270 ASN A O 1
ATOM 2082 N N . LEU A 1 271 ? -69.454 -5.622 24.620 1.00 33.03 271 LEU A N 1
ATOM 2083 C CA . LEU A 1 271 ? -70.561 -4.786 24.151 1.00 33.03 271 LEU A CA 1
ATOM 2084 C C . LEU A 1 271 ? -71.587 -5.632 23.391 1.00 33.03 271 LEU A C 1
ATOM 2086 O O . LEU A 1 271 ? -71.264 -6.437 22.524 1.00 33.03 271 LEU A O 1
ATOM 2090 N N . TRP A 1 272 ? -72.836 -5.444 23.800 1.00 35.28 272 TRP A N 1
ATOM 2091 C CA . TRP A 1 272 ? -74.043 -6.082 23.303 1.00 35.28 272 TRP A CA 1
ATOM 2092 C C . TRP A 1 272 ? -74.334 -5.678 21.854 1.00 35.28 272 TRP A C 1
ATOM 2094 O O . TRP A 1 272 ? -74.164 -4.515 21.497 1.00 35.28 272 TRP A O 1
ATOM 2104 N N . SER A 1 273 ? -74.903 -6.588 21.062 1.00 37.28 273 SER A N 1
ATOM 2105 C CA . SER A 1 273 ? -75.713 -6.210 19.901 1.00 37.28 273 SER A CA 1
ATOM 2106 C C . SER A 1 273 ? -77.072 -6.907 19.967 1.00 37.28 273 SER A C 1
ATOM 2108 O O . SER A 1 273 ? -77.198 -8.123 19.868 1.00 37.28 273 SER A O 1
ATOM 2110 N N . ASN A 1 274 ? -78.100 -6.088 20.191 1.00 39.00 274 ASN A N 1
ATOM 2111 C CA . ASN A 1 274 ? -79.484 -6.408 19.877 1.00 39.00 274 ASN A CA 1
ATOM 2112 C C . ASN A 1 274 ? -79.636 -6.401 18.356 1.00 39.00 274 ASN A C 1
ATOM 2114 O O . ASN A 1 274 ? -79.349 -5.388 17.717 1.00 39.00 274 ASN A O 1
ATOM 2118 N N . THR A 1 275 ? -80.183 -7.463 17.776 1.00 36.25 275 THR A N 1
ATOM 2119 C CA . THR A 1 275 ? -80.914 -7.351 16.510 1.00 36.25 275 THR A CA 1
ATOM 2120 C C . THR A 1 275 ? -82.036 -8.375 16.486 1.00 36.25 275 THR A C 1
ATOM 2122 O O . THR A 1 275 ? -81.831 -9.572 16.323 1.00 36.25 275 THR A O 1
ATOM 2125 N N . SER A 1 276 ? -83.245 -7.867 16.672 1.00 39.66 276 SER A N 1
ATOM 2126 C CA . SER A 1 276 ? -84.497 -8.504 16.299 1.00 39.66 276 SER A CA 1
ATOM 2127 C C . SER A 1 276 ? -84.850 -8.087 14.873 1.00 39.66 276 SER A C 1
ATOM 2129 O O . SER A 1 276 ? -85.050 -6.894 14.643 1.00 39.66 276 SER A O 1
ATOM 2131 N N . ILE A 1 277 ? -84.989 -9.044 13.953 1.00 39.00 277 ILE A N 1
ATOM 2132 C CA . ILE A 1 277 ? -85.858 -8.927 12.775 1.00 39.00 277 ILE A CA 1
ATOM 2133 C C . ILE A 1 277 ? -86.612 -10.250 12.616 1.00 39.00 277 ILE A C 1
ATOM 2135 O O . ILE A 1 277 ? -86.026 -11.328 12.601 1.00 39.00 277 ILE A O 1
ATOM 2139 N N . SER A 1 278 ? -87.932 -10.111 12.560 1.00 42.91 278 SER A N 1
ATOM 2140 C CA . SER A 1 278 ? -88.966 -11.102 12.277 1.00 42.91 278 SER A CA 1
ATOM 2141 C C . SER A 1 278 ? -89.083 -11.412 10.782 1.00 42.91 278 SER A C 1
ATOM 2143 O O . SER A 1 278 ? -88.950 -10.491 9.972 1.00 42.91 278 SER A O 1
ATOM 2145 N N . GLY A 1 279 ? -89.474 -12.644 10.446 1.00 35.38 279 GLY A N 1
ATOM 2146 C CA . GLY A 1 279 ? -89.916 -13.057 9.111 1.00 35.38 279 GLY A CA 1
ATOM 2147 C C . GLY A 1 279 ? -89.810 -14.556 8.921 1.00 35.38 279 GLY A C 1
ATOM 2148 O O . GLY A 1 279 ? -88.695 -14.994 8.578 1.00 35.38 279 GLY A O 1
#

pLDDT: mean 88.38, std 16.08, range [33.03, 98.69]

Radius of gyration: 30.99 Å; chains: 1; bounding box: 112×40×72 Å